Protein AF-0000000073391009 (afdb_homodimer)

Radius of gyration: 26.31 Å; Cα contacts (8 Å, |Δi|>4): 216; chains: 2; bounding box: 46×87×62 Å

Nearest PDB structures (foldseek):
  6zbf-assembly1_D  TM=6.759E-01  e=2.907E+00  Plasmodium falciparum
  6nct-assembly1_B  TM=4.711E-01  e=7.895E+00  Homo sapiens
  6zbf-assembly1_D  TM=6.767E-01  e=1.890E+00  Plasmodium falciparum

Structure (mmCIF, N/CA/C/O backbone):
data_AF-0000000073391009-model_v1
#
loop_
_entity.id
_entity.type
_entity.pdbx_description
1 polymer 'Chemotaxis protein CheZ'
#
loop_
_atom_site.group_PDB
_atom_site.id
_atom_site.type_symbol
_atom_site.label_atom_id
_atom_site.label_alt_id
_atom_site.label_comp_id
_atom_site.label_asym_id
_atom_site.label_entity_id
_atom_site.label_seq_id
_atom_site.pdbx_PDB_ins_code
_atom_site.Cartn_x
_atom_site.Cartn_y
_atom_site.Cartn_z
_atom_site.occupancy
_atom_site.B_iso_or_equiv
_atom_site.auth_seq_id
_atom_site.auth_comp_id
_atom_site.auth_asym_id
_atom_site.auth_atom_id
_atom_site.pdbx_PDB_model_num
ATOM 1 N N . MET A 1 1 ? 22.75 40.969 29.656 1 29.12 1 MET A N 1
ATOM 2 C CA . MET A 1 1 ? 21.438 41.375 29.141 1 29.12 1 MET A CA 1
ATOM 3 C C . MET A 1 1 ? 21.078 40.594 27.891 1 29.12 1 MET A C 1
ATOM 5 O O . MET A 1 1 ? 21.562 40.906 26.797 1 29.12 1 MET A O 1
ATOM 9 N N . GLN A 1 2 ? 21.297 39.375 27.906 1 30.41 2 GLN A N 1
ATOM 10 C CA . GLN A 1 2 ? 21.125 38.406 26.828 1 30.41 2 GLN A CA 1
ATOM 11 C C . GLN A 1 2 ? 19.734 38.469 26.234 1 30.41 2 GLN A C 1
ATOM 13 O O . GLN A 1 2 ? 18.734 38.219 26.906 1 30.41 2 GLN A O 1
ATOM 18 N N . SER A 1 3 ? 19.516 39.594 25.406 1 34.22 3 SER A N 1
ATOM 19 C CA . SER A 1 3 ? 18.266 39.812 24.688 1 34.22 3 SER A CA 1
ATOM 20 C C . SER A 1 3 ? 17.781 38.531 24.031 1 34.22 3 SER A C 1
ATOM 22 O O . SER A 1 3 ? 18.531 37.875 23.297 1 34.22 3 SER A O 1
ATOM 24 N N . THR A 1 4 ? 17.094 37.719 24.75 1 37.22 4 THR A N 1
ATOM 25 C CA . THR A 1 4 ? 16.312 36.625 24.172 1 37.22 4 THR A CA 1
ATOM 26 C C . THR A 1 4 ? 15.695 37.031 22.844 1 37.22 4 THR A C 1
ATOM 28 O O . THR A 1 4 ? 14.828 37.906 22.812 1 37.22 4 THR A O 1
ATOM 31 N N . LEU A 1 5 ? 16.438 37.312 21.781 1 37.28 5 LEU A N 1
ATOM 32 C CA . LEU A 1 5 ? 16.078 37.688 20.422 1 37.28 5 LEU A CA 1
ATOM 33 C C . LEU A 1 5 ? 14.922 36.812 19.922 1 37.28 5 LEU A C 1
ATOM 35 O O . LEU A 1 5 ? 15.133 35.688 19.469 1 37.28 5 LEU A O 1
ATOM 39 N N . THR A 1 6 ? 13.945 36.406 20.797 1 40.97 6 THR A N 1
ATOM 40 C CA . THR A 1 6 ? 12.68 36 20.188 1 40.97 6 THR A CA 1
ATOM 41 C C . THR A 1 6 ? 12.375 36.875 18.969 1 40.97 6 THR A C 1
ATOM 43 O O . THR A 1 6 ? 12.039 38.031 19.109 1 40.97 6 THR A O 1
ATOM 46 N N . GLY A 1 7 ? 13.289 37 18.094 1 38 7 GLY A N 1
ATOM 47 C CA . GLY A 1 7 ? 13.297 37.938 16.953 1 38 7 GLY A CA 1
ATOM 48 C C . GLY A 1 7 ? 11.938 38.094 16.312 1 38 7 GLY A C 1
ATOM 49 O O . GLY A 1 7 ? 11.008 37.344 16.609 1 38 7 GLY A O 1
ATOM 50 N N . PRO A 1 8 ? 11.758 39.062 15.383 1 45.19 8 PRO A N 1
ATOM 51 C CA . PRO A 1 8 ? 10.555 39.625 14.773 1 45.19 8 PRO A CA 1
ATOM 52 C C . PRO A 1 8 ? 9.562 38.562 14.32 1 45.19 8 PRO A C 1
ATOM 54 O O . PRO A 1 8 ? 9.898 37.375 14.281 1 45.19 8 PRO A O 1
ATOM 57 N N . ASP A 1 9 ? 8.266 39.031 13.609 1 50.47 9 ASP A N 1
ATOM 58 C CA . ASP A 1 9 ? 6.949 38.75 13.039 1 50.47 9 ASP A CA 1
ATOM 59 C C . ASP A 1 9 ? 7.012 37.625 12.016 1 50.47 9 ASP A C 1
ATOM 61 O O . ASP A 1 9 ? 7.246 37.875 10.828 1 50.47 9 ASP A O 1
ATOM 65 N N . GLU A 1 10 ? 7.746 36.625 12.219 1 59.03 10 GLU A N 1
ATOM 66 C CA . GLU A 1 10 ? 7.656 35.656 11.125 1 59.03 10 GLU A CA 1
ATOM 67 C C . GLU A 1 10 ? 6.207 35.438 10.711 1 59.03 10 GLU A C 1
ATOM 69 O O . GLU A 1 10 ? 5.336 35.219 11.562 1 59.03 10 GLU A O 1
ATOM 74 N N . PRO A 1 11 ? 5.898 35.906 9.445 1 75 11 PRO A N 1
ATOM 75 C CA . PRO A 1 11 ? 4.535 35.656 8.977 1 75 11 PRO A CA 1
ATOM 76 C C . PRO A 1 11 ? 4.098 34.219 9.203 1 75 11 PRO A C 1
ATOM 78 O O . PRO A 1 11 ? 4.918 33.281 9.141 1 75 11 PRO A O 1
ATOM 81 N N . GLY A 1 12 ? 3.262 34.094 10.109 1 81.31 12 GLY A N 1
ATOM 82 C CA . GLY A 1 12 ? 2.77 32.75 10.406 1 81.31 12 GLY A CA 1
ATOM 83 C C . GLY A 1 12 ? 1.299 32.594 10.078 1 81.31 12 GLY A C 1
ATOM 84 O O . GLY A 1 12 ? 0.624 33.531 9.688 1 81.31 12 GLY A O 1
ATOM 85 N N . VAL A 1 13 ? 0.981 31.344 9.867 1 84.31 13 VAL A N 1
ATOM 86 C CA . VAL A 1 13 ? -0.41 30.922 9.719 1 84.31 13 VAL A CA 1
ATOM 87 C C . VAL A 1 13 ? -1.001 30.594 11.086 1 84.31 13 VAL A C 1
ATOM 89 O O . VAL A 1 13 ? -0.371 29.906 11.891 1 84.31 13 VAL A O 1
ATOM 92 N N . GLN A 1 14 ? -2.012 31.25 11.43 1 84.5 14 GLN A N 1
ATOM 93 C CA . GLN A 1 14 ? -2.701 30.906 12.672 1 84.5 14 GLN A CA 1
ATOM 94 C C . GLN A 1 14 ? -3.588 29.672 12.477 1 84.5 14 GLN A C 1
ATOM 96 O O . GLN A 1 14 ? -4.516 29.688 11.664 1 84.5 14 GLN A O 1
ATOM 101 N N . LEU A 1 15 ? -3.264 28.672 13.141 1 86.94 15 LEU A N 1
ATOM 102 C CA . LEU A 1 15 ? -4.031 27.438 13.094 1 86.94 15 LEU A CA 1
ATOM 103 C C . LEU A 1 15 ? -4.875 27.266 14.352 1 86.94 15 LEU A C 1
ATOM 105 O O . LEU A 1 15 ? -4.332 27.141 15.453 1 86.94 15 LEU A O 1
ATOM 109 N N . PRO A 1 16 ? -6.164 27.328 14.156 1 88.06 16 PRO A N 1
ATOM 110 C CA . PRO A 1 16 ? -6.965 27.047 15.352 1 88.06 16 PRO A CA 1
ATOM 111 C C . PRO A 1 16 ? -6.59 25.719 16.016 1 88.06 16 PRO A C 1
ATOM 113 O O . PRO A 1 16 ? -6.254 24.75 15.336 1 88.06 16 PRO A O 1
ATOM 116 N N . VAL A 1 17 ? -6.629 25.672 17.344 1 88.19 17 VAL A N 1
ATOM 117 C CA . VAL A 1 17 ? -6.211 24.5 18.109 1 88.19 17 VAL A CA 1
ATOM 118 C C . VAL A 1 17 ? -6.992 23.281 17.656 1 88.19 17 VAL A C 1
ATOM 120 O O . VAL A 1 17 ? -6.441 22.188 17.562 1 88.19 17 VAL A O 1
ATOM 123 N N . MET A 1 18 ? -8.242 23.469 17.344 1 88.88 18 MET A N 1
ATOM 124 C CA . MET A 1 18 ? -9.078 22.359 16.891 1 88.88 18 MET A CA 1
ATOM 125 C C . MET A 1 18 ? -8.578 21.797 15.57 1 88.88 18 MET A C 1
ATOM 127 O O . MET A 1 18 ? -8.57 20.578 15.359 1 88.88 18 MET A O 1
ATOM 131 N N . VAL A 1 19 ? -8.18 22.656 14.703 1 90.06 19 VAL A N 1
ATOM 132 C CA . VAL A 1 19 ? -7.676 22.219 13.406 1 90.06 19 VAL A CA 1
ATOM 133 C C . VAL A 1 19 ? -6.332 21.531 13.578 1 90.06 19 VAL A C 1
ATOM 135 O O . VAL A 1 19 ? -6.074 20.5 12.953 1 90.06 19 VAL A O 1
ATOM 138 N N . ALA A 1 20 ? -5.512 22.062 14.414 1 9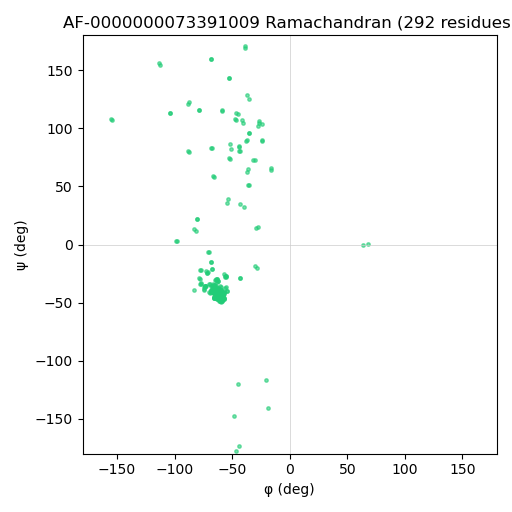1.31 20 ALA A N 1
ATOM 139 C CA . ALA A 1 20 ? -4.234 21.406 14.695 1 91.31 20 ALA A CA 1
ATOM 140 C C . ALA A 1 20 ? -4.438 20 15.25 1 91.31 20 ALA A C 1
ATOM 142 O O . ALA A 1 20 ? -3.73 19.078 14.867 1 91.31 20 ALA A O 1
ATOM 143 N N . ALA A 1 21 ? -5.355 19.875 16.094 1 92.5 21 ALA A N 1
ATOM 144 C CA . ALA A 1 21 ? -5.664 18.578 16.688 1 92.5 21 ALA A CA 1
ATOM 145 C C . ALA A 1 21 ? -6.199 17.609 15.633 1 92.5 21 ALA A C 1
ATOM 147 O O . ALA A 1 21 ? -5.832 16.438 15.617 1 92.5 21 ALA A O 1
ATOM 148 N N . GLU A 1 22 ? -7.035 18.109 14.82 1 92.5 22 GLU A N 1
ATOM 149 C CA . GLU A 1 22 ? -7.59 17.281 13.742 1 92.5 22 GLU A CA 1
ATOM 150 C C . GLU A 1 22 ? -6.5 16.812 12.789 1 92.5 22 GLU A C 1
ATOM 152 O O . GLU A 1 22 ? -6.523 15.656 12.344 1 92.5 22 GLU A O 1
ATOM 157 N N . LEU A 1 23 ? -5.656 17.703 12.477 1 95.38 23 LEU A N 1
ATOM 158 C CA . LEU A 1 23 ? -4.543 17.328 11.609 1 95.38 23 LEU A CA 1
ATOM 159 C C . LEU A 1 23 ? -3.689 16.25 12.258 1 95.38 23 LEU A C 1
ATOM 161 O O . LEU A 1 23 ? -3.324 15.266 11.602 1 95.38 23 LEU A O 1
ATOM 165 N N . GLN A 1 24 ? -3.389 16.406 13.5 1 94.5 24 GLN A N 1
ATOM 166 C CA . GLN A 1 24 ? -2.623 15.398 14.234 1 94.5 24 GLN A CA 1
ATOM 167 C C . GLN A 1 24 ? -3.338 14.055 14.227 1 94.5 24 GLN A C 1
ATOM 169 O O . GLN A 1 24 ? -2.719 13.016 13.969 1 94.5 24 GLN A O 1
ATOM 174 N N . ASP A 1 25 ? -4.551 14.078 14.461 1 95.88 25 ASP A N 1
ATOM 175 C CA . ASP A 1 25 ? -5.34 12.844 14.461 1 95.88 25 ASP A CA 1
ATOM 176 C C . ASP A 1 25 ? -5.316 12.18 13.086 1 95.88 25 ASP A C 1
ATOM 178 O O . ASP A 1 25 ? -5.203 10.961 12.984 1 95.88 25 ASP A O 1
ATOM 182 N N . SER A 1 26 ? -5.527 12.977 12.102 1 97 26 SER A N 1
ATOM 183 C CA . SER A 1 26 ? -5.512 12.461 10.734 1 97 26 SER A CA 1
ATOM 184 C C . SER A 1 26 ? -4.188 11.773 10.422 1 97 26 SER A C 1
ATOM 186 O O . SER A 1 26 ? -4.168 10.695 9.82 1 97 26 SER A O 1
ATOM 188 N N . LEU A 1 27 ? -3.133 12.406 10.773 1 97.44 27 LEU A N 1
ATOM 189 C CA . LEU A 1 27 ? -1.824 11.805 10.531 1 97.44 27 LEU A CA 1
ATOM 190 C C . LEU A 1 27 ? -1.7 10.469 11.25 1 97.44 27 LEU A C 1
ATOM 192 O O . LEU A 1 27 ? -1.143 9.516 10.703 1 97.44 27 LEU A O 1
ATOM 196 N N . LEU A 1 28 ? -2.221 10.359 12.461 1 95.69 28 LEU A N 1
ATOM 197 C CA . LEU A 1 28 ? -2.176 9.117 13.211 1 95.69 28 LEU A CA 1
ATOM 198 C C . LEU A 1 28 ? -3.02 8.039 12.539 1 95.69 28 LEU A C 1
ATOM 200 O O . LEU A 1 28 ? -2.619 6.875 12.484 1 95.69 28 LEU A O 1
ATOM 204 N N . VAL A 1 29 ? -4.184 8.391 12.031 1 97.44 29 VAL A N 1
ATOM 205 C CA . VAL A 1 29 ? -5.047 7.457 11.312 1 97.44 29 VAL A CA 1
ATOM 206 C C . VAL A 1 29 ? -4.316 6.902 10.094 1 97.44 29 VAL A C 1
ATOM 208 O O . VAL A 1 29 ? -4.32 5.691 9.859 1 97.44 29 VAL A O 1
ATOM 211 N N . VAL A 1 30 ? -3.693 7.797 9.344 1 98.12 30 VAL A N 1
ATOM 212 C CA . VAL A 1 30 ? -3.002 7.379 8.133 1 98.12 30 VAL A CA 1
ATOM 213 C C . VAL A 1 30 ? -1.848 6.445 8.492 1 98.12 30 VAL A C 1
ATOM 215 O O . VAL A 1 30 ? -1.627 5.434 7.82 1 98.12 30 VAL A O 1
ATOM 218 N N . MET A 1 31 ? -1.143 6.754 9.531 1 97.56 31 MET A N 1
ATOM 219 C CA . MET A 1 31 ? -0.025 5.902 9.93 1 97.56 31 MET A CA 1
ATOM 220 C C . MET A 1 31 ? -0.517 4.527 10.367 1 97.56 31 MET A C 1
ATOM 222 O O . MET A 1 31 ? 0.125 3.516 10.078 1 97.56 31 MET A O 1
ATOM 226 N N . ARG A 1 32 ? -1.643 4.488 10.984 1 97.69 32 ARG A N 1
ATOM 227 C CA . ARG A 1 32 ? -2.238 3.207 11.344 1 97.69 32 ARG A CA 1
ATOM 228 C C . ARG A 1 32 ? -2.637 2.416 10.102 1 97.69 32 ARG A C 1
ATOM 230 O O . ARG A 1 32 ? -2.408 1.207 10.031 1 97.69 32 ARG A O 1
ATOM 237 N N . ASP A 1 33 ? -3.242 3.104 9.234 1 98.06 33 ASP A N 1
ATOM 238 C CA . ASP A 1 33 ? -3.617 2.455 7.984 1 98.06 33 ASP A CA 1
ATOM 239 C C . ASP A 1 33 ? -2.395 1.88 7.273 1 98.06 33 ASP A C 1
ATOM 241 O O . ASP A 1 33 ? -2.455 0.784 6.711 1 98.06 33 ASP A O 1
ATOM 245 N N . LEU A 1 34 ? -1.33 2.586 7.23 1 98.25 34 LEU A N 1
ATOM 246 C CA . LEU A 1 34 ? -0.11 2.123 6.578 1 98.25 34 LEU A CA 1
ATOM 247 C C . LEU A 1 34 ? 0.453 0.895 7.285 1 98.25 34 LEU A C 1
ATOM 249 O O . LEU A 1 34 ? 0.953 -0.027 6.637 1 98.25 34 LEU A O 1
ATOM 253 N N . HIS A 1 35 ? 0.346 0.905 8.562 1 97.75 35 HIS A N 1
ATOM 254 C CA . HIS A 1 35 ? 0.766 -0.27 9.312 1 97.75 35 HIS A CA 1
ATOM 255 C C . HIS A 1 35 ? -0.081 -1.486 8.961 1 97.75 35 HIS A C 1
ATOM 257 O O . HIS A 1 35 ? 0.45 -2.58 8.75 1 97.75 35 HIS A O 1
ATOM 263 N N . ARG A 1 36 ? -1.293 -1.261 8.906 1 97.62 36 ARG A N 1
ATOM 264 C CA . ARG A 1 36 ? -2.197 -2.334 8.5 1 97.62 36 ARG A CA 1
ATOM 265 C C . ARG A 1 36 ? -1.868 -2.828 7.098 1 97.62 36 ARG A C 1
ATOM 267 O O . ARG A 1 36 ? -1.874 -4.035 6.844 1 97.62 36 ARG A O 1
ATOM 274 N N . LEU A 1 37 ? -1.652 -1.927 6.23 1 97.56 37 LEU A N 1
ATOM 275 C CA . LEU A 1 37 ? -1.307 -2.277 4.859 1 97.56 37 LEU A CA 1
ATOM 276 C C . LEU A 1 37 ? -0.041 -3.127 4.816 1 97.56 37 LEU A C 1
ATOM 278 O O . LEU A 1 37 ? 0.027 -4.109 4.074 1 97.56 37 LEU A O 1
ATOM 282 N N . GLU A 1 38 ? 0.899 -2.723 5.562 1 97.25 38 GLU A N 1
ATOM 283 C CA . GLU A 1 38 ? 2.141 -3.484 5.637 1 97.25 38 GLU A CA 1
ATOM 284 C C . GLU A 1 38 ? 1.881 -4.922 6.074 1 97.25 38 GLU A C 1
ATOM 286 O O . GLU A 1 38 ? 2.41 -5.863 5.48 1 97.25 38 GLU A O 1
ATOM 291 N N . GLY A 1 39 ? 1.081 -5.062 7.113 1 96.81 39 GLY A N 1
ATOM 292 C CA . GLY A 1 39 ? 0.729 -6.395 7.57 1 96.81 39 GLY A CA 1
ATOM 293 C C . GLY A 1 39 ? -0.016 -7.207 6.527 1 96.81 39 GLY A C 1
ATOM 294 O O . GLY A 1 39 ? 0.275 -8.391 6.328 1 96.81 39 GLY A O 1
ATOM 295 N N . LEU A 1 40 ? -0.902 -6.586 5.945 1 96.06 40 LEU A N 1
ATOM 296 C CA . LEU A 1 40 ? -1.695 -7.23 4.902 1 96.06 40 LEU A CA 1
ATOM 297 C C . LEU A 1 40 ? -0.803 -7.738 3.775 1 96.06 40 LEU A C 1
ATOM 299 O O . LEU A 1 40 ? -0.928 -8.891 3.35 1 96.06 40 LEU A O 1
ATOM 303 N N . LEU A 1 41 ? 0.077 -6.918 3.301 1 96.19 41 LEU A N 1
ATOM 304 C CA . LEU A 1 41 ? 0.956 -7.273 2.191 1 96.19 41 LEU A CA 1
ATOM 305 C C . LEU A 1 41 ? 1.932 -8.375 2.6 1 96.19 41 LEU A C 1
ATOM 307 O O . LEU A 1 41 ? 2.174 -9.305 1.833 1 96.19 41 LEU A O 1
ATOM 311 N N . SER A 1 42 ? 2.438 -8.289 3.771 1 96 42 SER A N 1
ATOM 312 C CA . SER A 1 42 ? 3.375 -9.297 4.262 1 96 42 SER A CA 1
ATOM 313 C C . SER A 1 42 ? 2.711 -10.664 4.375 1 96 42 SER A C 1
ATOM 315 O O . SER A 1 42 ? 3.268 -11.672 3.932 1 96 42 SER A O 1
ATOM 317 N N . HIS A 1 43 ? 1.548 -10.656 4.945 1 95.06 43 HIS A N 1
ATOM 318 C CA . HIS A 1 43 ? 0.8 -11.898 5.094 1 95.06 43 HIS A CA 1
ATOM 319 C C . HIS A 1 43 ? 0.484 -12.516 3.734 1 95.06 43 HIS A C 1
ATOM 321 O O . HIS A 1 43 ? 0.689 -13.719 3.529 1 95.06 43 HIS A O 1
ATOM 327 N N . ALA A 1 44 ? 0.001 -11.727 2.887 1 93.88 44 ALA A N 1
ATOM 328 C CA . ALA A 1 44 ? -0.336 -12.211 1.551 1 93.88 44 ALA A CA 1
ATOM 329 C C . ALA A 1 44 ? 0.894 -12.773 0.847 1 93.88 44 ALA A C 1
ATOM 331 O O . ALA A 1 44 ? 0.827 -13.844 0.228 1 93.88 44 ALA A O 1
ATOM 332 N N . THR A 1 45 ? 1.964 -12.055 0.876 1 95 45 THR A N 1
ATOM 333 C CA . THR A 1 45 ? 3.189 -12.508 0.227 1 95 45 THR A CA 1
ATOM 334 C C . THR A 1 45 ? 3.66 -13.836 0.817 1 95 45 THR A C 1
ATOM 336 O O . THR A 1 45 ? 4.047 -14.742 0.081 1 95 45 THR A O 1
ATOM 339 N N . ASP A 1 46 ? 3.635 -13.938 2.115 1 94.31 46 ASP A N 1
ATOM 340 C CA . ASP A 1 46 ? 4.031 -15.172 2.773 1 94.31 46 ASP A CA 1
ATOM 341 C C . ASP A 1 46 ? 3.166 -16.344 2.309 1 94.31 46 ASP A C 1
ATOM 343 O O . ASP A 1 46 ? 3.682 -17.422 2.004 1 94.31 46 ASP A O 1
ATOM 347 N N . ASN A 1 47 ? 1.92 -16.125 2.314 1 92.81 47 ASN A N 1
ATOM 348 C CA . ASN A 1 47 ? 0.993 -17.156 1.875 1 92.81 47 ASN A CA 1
ATOM 349 C C . ASN A 1 47 ? 1.24 -17.562 0.422 1 92.81 47 ASN A C 1
ATOM 351 O O . ASN A 1 47 ? 1.257 -18.75 0.092 1 92.81 47 ASN A O 1
ATOM 355 N N . LEU A 1 48 ? 1.42 -16.594 -0.387 1 92.44 48 LEU A N 1
ATOM 356 C CA . LEU A 1 48 ? 1.665 -16.859 -1.799 1 92.44 48 LEU A CA 1
ATOM 357 C C . LEU A 1 48 ? 2.973 -17.625 -1.986 1 92.44 48 LEU A C 1
ATOM 359 O O . LEU A 1 48 ? 3.039 -18.578 -2.77 1 92.44 48 LEU A O 1
ATOM 363 N N . LEU A 1 49 ? 3.959 -17.203 -1.267 1 91.62 49 LEU A N 1
ATOM 364 C CA . LEU A 1 49 ? 5.238 -17.906 -1.341 1 91.62 49 LEU A CA 1
ATOM 365 C C . LEU A 1 49 ? 5.094 -19.359 -0.922 1 91.62 49 LEU A C 1
ATOM 367 O O . LEU A 1 49 ? 5.664 -20.25 -1.555 1 91.62 49 LEU A O 1
ATOM 371 N N . ALA A 1 50 ? 4.348 -19.609 0.101 1 90.69 50 ALA A N 1
ATOM 372 C CA . ALA A 1 50 ? 4.102 -20.969 0.573 1 90.69 50 ALA A CA 1
ATOM 373 C C . ALA A 1 50 ? 3.387 -21.797 -0.49 1 90.69 50 ALA A C 1
ATOM 375 O O . ALA A 1 50 ? 3.777 -22.922 -0.765 1 90.69 50 ALA A O 1
ATOM 376 N N . ARG A 1 51 ? 2.443 -21.219 -1.047 1 86.5 51 ARG A N 1
ATOM 377 C CA . ARG A 1 51 ? 1.682 -21.922 -2.072 1 86.5 51 ARG A CA 1
ATOM 378 C C . ARG A 1 51 ? 2.545 -22.203 -3.297 1 86.5 51 ARG A C 1
ATOM 380 O O . ARG A 1 51 ? 2.457 -23.281 -3.889 1 86.5 51 ARG A O 1
ATOM 387 N N . PHE A 1 52 ? 3.34 -21.312 -3.699 1 86.19 52 PHE A N 1
ATOM 388 C CA . PHE A 1 52 ? 4.246 -21.516 -4.824 1 86.19 52 PHE A CA 1
ATOM 389 C C . PHE A 1 52 ? 5.266 -22.594 -4.504 1 86.19 52 PHE A C 1
ATOM 391 O O . PHE A 1 52 ? 5.613 -23.406 -5.371 1 86.19 52 PHE A O 1
ATOM 398 N N . GLY A 1 53 ? 5.707 -22.594 -3.307 1 85.12 53 GLY A N 1
ATOM 399 C CA . GLY A 1 53 ? 6.602 -23.656 -2.873 1 85.12 53 GLY A CA 1
ATOM 400 C C . GLY A 1 53 ? 5.98 -25.031 -2.973 1 85.12 53 GLY A C 1
ATOM 401 O O . GLY A 1 53 ? 6.609 -25.969 -3.475 1 85.12 53 GLY A O 1
ATOM 402 N N . GLU A 1 54 ? 4.812 -25.172 -2.537 1 84.12 54 GLU A N 1
ATOM 403 C CA . GLU A 1 54 ? 4.078 -26.422 -2.625 1 84.12 54 GLU A CA 1
ATOM 404 C C . GLU A 1 54 ? 3.889 -26.844 -4.078 1 84.12 54 GLU A C 1
ATOM 406 O O . GLU A 1 54 ? 4.062 -28.031 -4.41 1 84.12 54 GLU A O 1
ATOM 411 N N . ALA A 1 55 ? 3.553 -25.922 -4.852 1 82.44 55 ALA A N 1
ATOM 412 C CA . ALA A 1 55 ? 3.346 -26.203 -6.27 1 82.44 55 ALA A CA 1
ATOM 413 C C . ALA A 1 55 ? 4.637 -26.672 -6.93 1 82.44 55 ALA A C 1
ATOM 415 O O . ALA A 1 55 ? 4.629 -27.625 -7.711 1 82.44 55 ALA A O 1
ATOM 416 N N . ASN A 1 56 ? 5.641 -25.953 -6.625 1 82.62 56 ASN A N 1
ATOM 417 C CA . ASN A 1 56 ? 6.934 -26.328 -7.18 1 82.62 56 ASN A CA 1
ATOM 418 C C . ASN A 1 56 ? 7.332 -27.734 -6.75 1 82.62 56 ASN A C 1
ATOM 420 O O . ASN A 1 56 ? 7.883 -28.5 -7.547 1 82.62 56 ASN A O 1
ATOM 424 N N . GLN A 1 57 ? 7.031 -28.109 -5.605 1 83.88 57 GLN A N 1
ATOM 425 C CA . GLN A 1 57 ? 7.367 -29.422 -5.082 1 83.88 57 GLN A CA 1
ATOM 426 C C . GLN A 1 57 ? 6.555 -30.516 -5.773 1 83.88 57 GLN A C 1
ATOM 428 O O . GLN A 1 57 ? 7.039 -31.625 -5.969 1 83.88 57 GLN A O 1
ATOM 433 N N . ALA A 1 58 ? 5.359 -30.188 -6.125 1 81.88 58 ALA A N 1
ATOM 434 C CA . ALA A 1 58 ? 4.48 -31.156 -6.781 1 81.88 58 ALA A CA 1
ATOM 435 C C . ALA A 1 58 ? 4.938 -31.422 -8.211 1 81.88 58 ALA A C 1
ATOM 437 O O . ALA A 1 58 ? 4.625 -32.469 -8.781 1 81.88 58 ALA A O 1
ATOM 438 N N . LEU A 1 59 ? 5.605 -30.516 -8.773 1 85.12 59 LEU A N 1
ATOM 439 C CA . LEU A 1 59 ? 6.098 -30.672 -10.141 1 85.12 59 LEU A CA 1
ATOM 440 C C . LEU A 1 59 ? 7.465 -31.344 -10.148 1 85.12 59 LEU A C 1
ATOM 442 O O . LEU A 1 59 ? 8.484 -30.688 -10.344 1 85.12 59 LEU A O 1
ATOM 446 N N . SER A 1 60 ? 7.414 -32.656 -10.016 1 80.5 60 SER A N 1
ATOM 447 C CA . SER A 1 60 ? 8.648 -33.438 -10.031 1 80.5 60 SER A CA 1
ATOM 448 C C . SER A 1 60 ? 9.289 -33.406 -11.422 1 80.5 60 SER A C 1
ATOM 450 O O . SER A 1 60 ? 8.602 -33.219 -12.422 1 80.5 60 SER A O 1
ATOM 452 N N . ASP A 1 61 ? 10.625 -33.719 -11.438 1 83.31 61 ASP A N 1
ATOM 453 C CA . ASP A 1 61 ? 11.336 -33.781 -12.711 1 83.31 61 ASP A CA 1
ATOM 454 C C . ASP A 1 61 ? 10.773 -34.875 -13.594 1 83.31 61 ASP A C 1
ATOM 456 O O . ASP A 1 61 ? 10.727 -34.75 -14.812 1 83.31 61 ASP A O 1
ATOM 460 N N . GLU A 1 62 ? 10.312 -35.906 -12.953 1 80 62 GLU A N 1
ATOM 461 C CA . GLU A 1 62 ? 9.75 -37.031 -13.695 1 80 62 GLU A CA 1
ATOM 462 C C . GLU A 1 62 ? 8.453 -36.656 -14.398 1 80 62 GLU A C 1
ATOM 464 O O . GLU A 1 62 ? 8.219 -37.031 -15.547 1 80 62 GLU A O 1
ATOM 469 N N . LEU A 1 63 ? 7.672 -35.875 -13.688 1 79 63 LEU A N 1
ATOM 470 C CA . LEU A 1 63 ? 6.41 -35.438 -14.273 1 79 63 LEU A CA 1
ATOM 471 C C . LEU A 1 63 ? 6.656 -34.5 -15.438 1 79 63 LEU A C 1
ATOM 473 O O . LEU A 1 63 ? 5.957 -34.562 -16.453 1 79 63 LEU A O 1
ATOM 477 N N . ILE A 1 64 ? 7.66 -33.688 -15.344 1 82.88 64 ILE A N 1
ATOM 478 C CA . ILE A 1 64 ? 7.949 -32.625 -16.297 1 82.88 64 ILE A CA 1
ATOM 479 C C . ILE A 1 64 ? 8.523 -33.25 -17.578 1 82.88 64 ILE A C 1
ATOM 481 O O . ILE A 1 64 ? 8.219 -32.781 -18.688 1 82.88 64 ILE A O 1
ATOM 485 N N . LYS A 1 65 ? 9.359 -34.281 -17.391 1 83.12 65 LYS A N 1
ATOM 486 C CA . LYS A 1 65 ? 9.969 -34.906 -18.547 1 83.12 65 LYS A CA 1
ATOM 487 C C . LYS A 1 65 ? 8.906 -35.406 -19.531 1 83.12 65 LYS A C 1
ATOM 489 O O . LYS A 1 65 ? 9.109 -35.375 -20.75 1 83.12 65 LYS A O 1
ATOM 494 N N . GLY A 1 66 ? 7.738 -35.688 -19.031 1 74.69 66 GLY A N 1
ATOM 495 C CA . GLY A 1 66 ? 6.727 -36.281 -19.891 1 74.69 66 GLY A CA 1
ATOM 496 C C . GLY A 1 66 ? 5.723 -35.281 -20.422 1 74.69 66 GLY A C 1
ATOM 497 O O . GLY A 1 66 ? 4.797 -35.625 -21.141 1 74.69 66 GLY A O 1
ATOM 498 N N . SER A 1 67 ? 5.93 -34.031 -20.094 1 82.62 67 SER A N 1
ATOM 499 C CA . SER A 1 67 ? 4.84 -33.125 -20.438 1 82.62 67 SER A CA 1
ATOM 500 C C . SER A 1 67 ? 5.352 -31.688 -20.625 1 82.62 67 SER A C 1
ATOM 502 O O . SER A 1 67 ? 5.637 -31 -19.641 1 82.62 67 SER A O 1
ATOM 504 N N . PRO A 1 68 ? 5.41 -31.203 -21.922 1 84.56 68 PRO A N 1
ATOM 505 C CA . PRO A 1 68 ? 5.797 -29.812 -22.188 1 84.56 68 PRO A CA 1
ATOM 506 C C . PRO A 1 68 ? 4.91 -28.812 -21.453 1 84.56 68 PRO A C 1
ATOM 508 O O . PRO A 1 68 ? 5.375 -27.719 -21.094 1 84.56 68 PRO A O 1
ATOM 511 N N . GLU A 1 69 ? 3.711 -29.203 -21.188 1 82.5 69 GLU A N 1
ATOM 512 C CA . GLU A 1 69 ? 2.779 -28.344 -20.469 1 82.5 69 GLU A CA 1
ATOM 513 C C . GLU A 1 69 ? 3.229 -28.109 -19.031 1 82.5 69 GLU A C 1
ATOM 515 O O . GLU A 1 69 ? 3.115 -27 -18.516 1 82.5 69 GLU A O 1
ATOM 520 N N . LEU A 1 70 ? 3.799 -29.156 -18.5 1 86.06 70 LEU A N 1
ATOM 521 C CA . LEU A 1 70 ? 4.219 -29.062 -17.109 1 86.06 70 LEU A CA 1
ATOM 522 C C . LEU A 1 70 ? 5.52 -28.266 -16.984 1 86.06 70 LEU A C 1
ATOM 524 O O . LEU A 1 70 ? 5.746 -27.578 -15.992 1 86.06 70 LEU A O 1
ATOM 528 N N . LEU A 1 71 ? 6.285 -28.359 -18.031 1 87.06 71 LEU A N 1
ATOM 529 C CA . LEU A 1 71 ? 7.488 -27.547 -18.047 1 87.06 71 LEU A CA 1
ATOM 530 C C . LEU A 1 71 ? 7.133 -26.062 -18.109 1 87.06 71 LEU A C 1
ATOM 532 O O . LEU A 1 71 ? 7.734 -25.25 -17.406 1 87.06 71 LEU A O 1
ATOM 536 N N . ALA A 1 72 ? 6.172 -25.734 -18.875 1 85.25 72 ALA A N 1
ATOM 537 C CA . ALA A 1 72 ? 5.699 -24.359 -18.984 1 85.25 72 ALA A CA 1
ATOM 538 C C . ALA A 1 72 ? 5.113 -23.875 -17.656 1 85.25 72 ALA A C 1
ATOM 540 O O . ALA A 1 72 ? 5.305 -22.719 -17.266 1 85.25 72 ALA A O 1
ATOM 541 N N . LEU A 1 73 ? 4.453 -24.734 -17.031 1 86.25 73 LEU A N 1
ATOM 542 C CA . LEU A 1 73 ? 3.871 -24.422 -15.734 1 86.25 73 LEU A CA 1
ATOM 543 C C . LEU A 1 73 ? 4.957 -24.094 -14.719 1 86.25 73 LEU A C 1
ATOM 545 O O . LEU A 1 73 ? 4.84 -23.109 -13.977 1 86.25 73 LEU A O 1
ATOM 549 N N . ARG A 1 74 ? 5.949 -24.891 -14.695 1 87.31 74 ARG A N 1
ATOM 550 C CA . ARG A 1 74 ? 7.055 -24.641 -13.773 1 87.31 74 ARG A CA 1
ATOM 551 C C . ARG A 1 74 ? 7.695 -23.281 -14.031 1 87.31 74 ARG A C 1
ATOM 553 O O . ARG A 1 74 ? 8.047 -22.578 -13.086 1 87.31 74 ARG A O 1
ATOM 560 N N . THR A 1 75 ? 7.84 -22.969 -15.281 1 87.44 75 THR A N 1
ATOM 561 C CA . THR A 1 75 ? 8.398 -21.672 -15.664 1 87.44 75 THR A CA 1
ATOM 562 C C . THR A 1 75 ? 7.492 -20.531 -15.211 1 87.44 75 THR A C 1
ATOM 564 O O . THR A 1 75 ? 7.969 -19.531 -14.672 1 87.44 75 THR A O 1
ATOM 567 N N . ALA A 1 76 ? 6.246 -20.703 -15.414 1 85.06 76 ALA A N 1
ATOM 568 C CA . ALA A 1 76 ? 5.27 -19.703 -14.992 1 85.06 76 ALA A CA 1
ATOM 569 C C . ALA A 1 76 ? 5.316 -19.484 -13.484 1 85.06 76 ALA A C 1
ATOM 571 O O . ALA A 1 76 ? 5.25 -18.359 -13.008 1 85.06 76 ALA A O 1
ATOM 572 N N . LEU A 1 77 ? 5.461 -20.516 -12.742 1 87.5 77 LEU A N 1
ATOM 573 C CA . LEU A 1 77 ? 5.508 -20.453 -11.289 1 87.5 77 LEU A CA 1
ATOM 574 C C . LEU A 1 77 ? 6.77 -19.734 -10.82 1 87.5 77 LEU A C 1
ATOM 576 O O . LEU A 1 77 ? 6.723 -18.922 -9.883 1 87.5 77 LEU A O 1
ATOM 580 N N . ARG A 1 78 ? 7.848 -20 -11.5 1 86.62 78 ARG A N 1
ATOM 581 C CA . ARG A 1 78 ? 9.094 -19.328 -11.164 1 86.62 78 ARG A CA 1
ATOM 582 C C . ARG A 1 78 ? 8.984 -17.828 -11.406 1 86.62 78 ARG A C 1
ATOM 584 O O . ARG A 1 78 ? 9.461 -17.016 -10.602 1 86.62 78 ARG A O 1
ATOM 591 N N . SER A 1 79 ? 8.359 -17.516 -12.477 1 88.19 79 SER A N 1
ATOM 592 C CA . SER A 1 79 ? 8.141 -16.109 -12.797 1 88.19 79 SER A CA 1
ATOM 593 C C . SER A 1 79 ? 7.25 -15.43 -11.758 1 88.19 79 SER A C 1
ATOM 595 O O . SER A 1 79 ? 7.465 -14.266 -11.406 1 88.19 79 SER A O 1
ATOM 597 N N . ALA A 1 80 ? 6.289 -16.141 -11.305 1 88.38 80 ALA A N 1
ATOM 598 C CA . ALA A 1 80 ? 5.383 -15.609 -10.289 1 88.38 80 ALA A CA 1
ATOM 599 C C . ALA A 1 80 ? 6.133 -15.32 -8.992 1 88.38 80 ALA A C 1
ATOM 601 O O . ALA A 1 80 ? 5.891 -14.297 -8.344 1 88.38 80 ALA A O 1
ATOM 602 N N . VAL A 1 81 ? 7.008 -16.156 -8.594 1 90.56 81 VAL A N 1
ATOM 603 C CA . VAL A 1 81 ? 7.801 -15.945 -7.383 1 90.56 81 VAL A CA 1
ATOM 604 C C . VAL A 1 81 ? 8.641 -14.68 -7.523 1 90.56 81 VAL A C 1
ATOM 606 O O . VAL A 1 81 ? 8.75 -13.891 -6.582 1 90.56 81 VAL A O 1
ATOM 609 N N . THR A 1 82 ? 9.141 -14.461 -8.703 1 89.38 82 THR A N 1
ATOM 610 C CA . THR A 1 82 ? 9.93 -13.258 -8.977 1 89.38 82 THR A CA 1
ATOM 611 C C . THR A 1 82 ? 9.055 -12.008 -8.875 1 89.38 82 THR A C 1
ATOM 613 O O . THR A 1 82 ? 9.508 -10.977 -8.383 1 89.38 82 THR A O 1
ATOM 616 N N . GLU A 1 83 ? 7.84 -12.18 -9.273 1 88.62 83 GLU A N 1
ATOM 617 C CA . GLU A 1 83 ? 6.914 -11.055 -9.227 1 88.62 83 GLU A CA 1
ATOM 618 C C . GLU A 1 83 ? 6.609 -10.648 -7.785 1 88.62 83 GLU A C 1
ATOM 620 O O . GLU A 1 83 ? 6.273 -9.492 -7.516 1 88.62 83 GLU A O 1
ATOM 625 N N . LEU A 1 84 ? 6.809 -11.492 -6.863 1 90.94 84 LEU A N 1
ATOM 626 C CA . LEU A 1 84 ? 6.531 -11.195 -5.461 1 90.94 84 LEU A CA 1
ATOM 627 C C . LEU A 1 84 ? 7.539 -10.188 -4.91 1 90.94 84 LEU A C 1
ATOM 629 O O . LEU A 1 84 ? 7.332 -9.633 -3.83 1 90.94 84 LEU A O 1
ATOM 633 N N . GLN A 1 85 ? 8.477 -9.898 -5.703 1 90.44 85 GLN A N 1
ATOM 634 C CA . GLN A 1 85 ? 9.484 -8.93 -5.266 1 90.44 85 GLN A CA 1
ATOM 635 C C . GLN A 1 85 ? 8.883 -7.531 -5.148 1 90.44 85 GLN A C 1
ATOM 637 O O . GLN A 1 85 ? 9.469 -6.656 -4.508 1 90.44 85 GLN A O 1
ATOM 642 N N . PHE A 1 86 ? 7.766 -7.344 -5.703 1 92.56 86 PHE A N 1
ATOM 643 C CA . PHE A 1 86 ? 7.102 -6.059 -5.531 1 92.56 86 PHE A CA 1
ATOM 644 C C . PHE A 1 86 ? 6.934 -5.727 -4.055 1 92.56 86 PHE A C 1
ATOM 646 O O . PHE A 1 86 ? 6.828 -4.555 -3.682 1 92.56 86 PHE A O 1
ATOM 653 N N . GLN A 1 87 ? 6.863 -6.738 -3.26 1 92.56 87 GLN A N 1
ATOM 654 C CA . GLN A 1 87 ? 6.684 -6.57 -1.822 1 92.56 87 GLN A CA 1
ATOM 655 C C . GLN A 1 87 ? 7.793 -5.719 -1.222 1 92.56 87 GLN A C 1
ATOM 657 O O . GLN A 1 87 ? 7.543 -4.887 -0.344 1 92.56 87 GLN A O 1
ATOM 662 N N . ASP A 1 88 ? 8.992 -5.965 -1.696 1 94.38 88 ASP A N 1
ATOM 663 C CA . ASP A 1 88 ? 10.102 -5.164 -1.188 1 94.38 88 ASP A CA 1
ATOM 664 C C . ASP A 1 88 ? 9.906 -3.686 -1.506 1 94.38 88 ASP A C 1
ATOM 666 O O . ASP A 1 88 ? 10.086 -2.828 -0.64 1 94.38 88 ASP A O 1
ATOM 670 N N . MET A 1 89 ? 9.477 -3.418 -2.693 1 94.56 89 MET A N 1
ATOM 671 C CA . MET A 1 89 ? 9.25 -2.043 -3.131 1 94.56 89 MET A CA 1
ATOM 672 C C . MET A 1 89 ? 8.07 -1.423 -2.395 1 94.56 89 MET A C 1
ATOM 674 O O . MET A 1 89 ? 8.117 -0.252 -2.014 1 94.56 89 MET A O 1
ATOM 678 N N . ALA A 1 90 ? 7.098 -2.248 -2.252 1 97.31 90 ALA A N 1
ATOM 679 C CA . ALA A 1 90 ? 5.934 -1.772 -1.508 1 97.31 90 ALA A CA 1
ATOM 680 C C . ALA A 1 90 ? 6.305 -1.439 -0.066 1 97.31 90 ALA A C 1
ATOM 682 O O . ALA A 1 90 ? 5.906 -0.396 0.458 1 97.31 90 ALA A O 1
ATOM 683 N N . SER A 1 91 ? 7.066 -2.266 0.571 1 97 91 SER A N 1
ATOM 684 C CA . SER A 1 91 ? 7.504 -2.068 1.949 1 97 91 SER A CA 1
ATOM 685 C C . SER A 1 91 ? 8.352 -0.807 2.086 1 97 91 SER A C 1
ATOM 687 O O . SER A 1 91 ? 8.227 -0.074 3.07 1 97 91 SER A O 1
ATOM 689 N N . GLN A 1 92 ? 9.086 -0.636 1.117 1 96.44 92 GLN A N 1
ATOM 690 C CA . GLN A 1 92 ? 9.922 0.56 1.115 1 96.44 92 GLN A CA 1
ATOM 691 C C . GLN A 1 92 ? 9.07 1.825 1.03 1 96.44 92 GLN A C 1
ATOM 693 O O . GLN A 1 92 ? 9.328 2.797 1.746 1 96.44 92 GLN A O 1
ATOM 698 N N . LEU A 1 93 ? 8.141 1.788 0.147 1 96.88 93 LEU A N 1
ATOM 699 C CA . LEU A 1 93 ? 7.254 2.934 0.001 1 96.88 93 LEU A CA 1
ATOM 700 C C . LEU A 1 93 ? 6.469 3.18 1.284 1 96.88 93 LEU A C 1
ATOM 702 O O . LEU A 1 93 ? 6.32 4.324 1.718 1 96.88 93 LEU A O 1
ATOM 706 N N . ILE A 1 94 ? 6.016 2.162 1.854 1 98.31 94 ILE A N 1
ATOM 707 C CA . ILE A 1 94 ? 5.258 2.281 3.096 1 98.31 94 ILE A CA 1
ATOM 708 C C . ILE A 1 94 ? 6.152 2.855 4.191 1 98.31 94 ILE A C 1
ATOM 710 O O . ILE A 1 94 ? 5.734 3.746 4.938 1 98.31 94 ILE A O 1
ATOM 714 N N . TRP A 1 95 ? 7.371 2.395 4.336 1 97.88 95 TRP A N 1
ATOM 715 C CA . TRP A 1 95 ? 8.312 2.885 5.332 1 97.88 95 TRP A CA 1
ATOM 716 C C . TRP A 1 95 ? 8.602 4.367 5.129 1 97.88 95 TRP A C 1
ATOM 718 O O . TRP A 1 95 ? 8.547 5.156 6.078 1 97.88 95 TRP A O 1
ATOM 728 N N . HIS A 1 96 ? 8.891 4.719 3.93 1 97.75 96 HIS A N 1
ATOM 729 C CA . HIS A 1 96 ? 9.188 6.113 3.613 1 97.75 96 HIS A CA 1
ATOM 730 C C . HIS A 1 96 ? 8 7.016 3.941 1 97.75 96 HIS A C 1
ATOM 732 O O . HIS A 1 96 ? 8.172 8.062 4.57 1 97.75 96 HIS A O 1
ATOM 738 N N . THR A 1 97 ? 6.848 6.59 3.471 1 98.06 97 THR A N 1
ATOM 739 C CA . THR A 1 97 ? 5.633 7.355 3.721 1 98.06 97 THR A CA 1
ATOM 740 C C . THR A 1 97 ? 5.402 7.535 5.219 1 98.06 97 THR A C 1
ATOM 742 O O . THR A 1 97 ? 5.07 8.633 5.676 1 98.06 97 THR A O 1
ATOM 745 N N . THR A 1 98 ? 5.602 6.527 5.977 1 98.12 98 THR A N 1
ATOM 746 C CA . THR A 1 98 ? 5.426 6.574 7.426 1 98.12 98 THR A CA 1
ATOM 747 C C . THR A 1 98 ? 6.414 7.547 8.062 1 98.12 98 THR A C 1
ATOM 749 O O . THR A 1 98 ? 6.047 8.328 8.938 1 98.12 98 THR A O 1
ATOM 752 N N . LYS A 1 99 ? 7.605 7.543 7.625 1 98.19 99 LYS A N 1
ATOM 753 C CA . LYS A 1 99 ? 8.633 8.438 8.148 1 98.19 99 LYS A CA 1
ATOM 754 C C . LYS A 1 99 ? 8.273 9.898 7.887 1 98.19 99 LYS A C 1
ATOM 756 O O . LYS A 1 99 ? 8.422 10.75 8.766 1 98.19 99 LYS A O 1
ATOM 761 N N . VAL A 1 100 ? 7.887 10.125 6.688 1 97.94 100 VAL A N 1
ATOM 762 C CA . VAL A 1 100 ? 7.488 11.484 6.328 1 97.94 100 VAL A CA 1
ATOM 763 C C . VAL A 1 100 ? 6.34 11.938 7.227 1 97.94 100 VAL A C 1
ATOM 765 O O . VAL A 1 100 ? 6.352 13.062 7.73 1 97.94 100 VAL A O 1
ATOM 768 N N . LEU A 1 101 ? 5.395 11.094 7.418 1 97.88 101 LEU A N 1
ATOM 769 C CA . LEU A 1 101 ? 4.234 11.43 8.242 1 97.88 101 LEU A CA 1
ATOM 770 C C . LEU A 1 101 ? 4.645 11.664 9.688 1 97.88 101 LEU A C 1
ATOM 772 O O . LEU A 1 101 ? 4.105 12.547 10.359 1 97.88 101 LEU A O 1
ATOM 776 N N . GLN A 1 102 ? 5.547 10.891 10.172 1 97.25 102 GLN A N 1
ATOM 777 C CA . GLN A 1 102 ? 6.074 11.102 11.516 1 97.25 102 GLN A CA 1
ATOM 778 C C . GLN A 1 102 ? 6.723 12.477 11.641 1 97.25 102 GLN A C 1
ATOM 780 O O . GLN A 1 102 ? 6.539 13.164 12.648 1 97.25 102 GLN A O 1
ATOM 785 N N . GLY A 1 103 ? 7.449 12.797 10.641 1 96.56 103 GLY A N 1
ATOM 786 C CA . GLY A 1 103 ? 8.039 14.133 10.617 1 96.56 103 GLY A CA 1
ATOM 787 C C . GLY A 1 103 ? 7 15.242 10.664 1 96.56 103 GLY A C 1
ATOM 788 O O . GLY A 1 103 ? 7.164 16.219 11.398 1 96.56 103 GLY A O 1
ATOM 789 N N . CYS A 1 104 ? 5.965 15.078 9.914 1 95.88 104 CYS A N 1
ATOM 790 C CA . CYS A 1 104 ? 4.875 16.047 9.906 1 95.88 104 CYS A CA 1
ATOM 791 C C . CYS A 1 104 ? 4.242 16.156 11.289 1 95.88 104 CYS A C 1
ATOM 793 O O . CYS A 1 104 ? 4.016 17.266 11.781 1 95.88 104 CYS A O 1
ATOM 795 N N . ALA A 1 105 ? 3.973 15.031 11.859 1 95.12 105 ALA A N 1
ATOM 796 C CA . ALA A 1 105 ? 3.344 15.008 13.172 1 95.12 105 ALA A CA 1
ATOM 797 C C . ALA A 1 105 ? 4.223 15.703 14.211 1 95.12 105 ALA A C 1
ATOM 799 O O . ALA A 1 105 ? 3.727 16.469 15.047 1 95.12 105 ALA A O 1
ATOM 800 N N . PHE A 1 106 ? 5.445 15.477 14.148 1 94.56 106 PHE A N 1
ATOM 801 C CA . PHE A 1 106 ? 6.391 16.062 15.094 1 94.56 106 PHE A CA 1
ATOM 802 C C . PHE A 1 106 ? 6.449 17.578 14.938 1 94.56 106 PHE A C 1
ATOM 804 O O . PHE A 1 106 ? 6.426 18.312 15.922 1 94.56 106 PHE A O 1
ATOM 811 N N . ARG A 1 107 ? 6.535 18 13.711 1 92.38 107 ARG A N 1
ATOM 812 C CA . ARG A 1 107 ? 6.605 19.438 13.438 1 92.38 107 ARG A CA 1
ATOM 813 C C . ARG A 1 107 ? 5.352 20.141 13.93 1 92.38 107 ARG A C 1
ATOM 815 O O . ARG A 1 107 ? 5.438 21.219 14.539 1 92.38 107 ARG A O 1
ATOM 822 N N . LEU A 1 108 ? 4.289 19.547 13.641 1 91.19 108 LEU A N 1
ATOM 823 C CA . LEU A 1 108 ? 3.029 20.141 14.086 1 91.19 108 LEU A CA 1
ATOM 824 C C . LEU A 1 108 ? 2.971 20.203 15.609 1 91.19 108 LEU A C 1
ATOM 826 O O . LEU A 1 108 ? 2.561 21.203 16.188 1 91.19 108 LEU A O 1
ATOM 830 N N . ALA A 1 109 ? 3.367 19.141 16.25 1 91.19 109 ALA A N 1
ATOM 831 C CA . ALA A 1 109 ? 3.363 19.078 17.703 1 91.19 109 ALA A CA 1
ATOM 832 C C . ALA A 1 109 ? 4.309 20.125 18.297 1 91.19 109 ALA A C 1
ATOM 834 O O . ALA A 1 109 ? 3.984 20.781 19.297 1 91.19 109 ALA A O 1
ATOM 835 N N . SER A 1 110 ? 5.449 20.219 17.719 1 90 110 SER A N 1
ATOM 836 C CA . SER A 1 110 ? 6.445 21.172 18.188 1 90 110 SER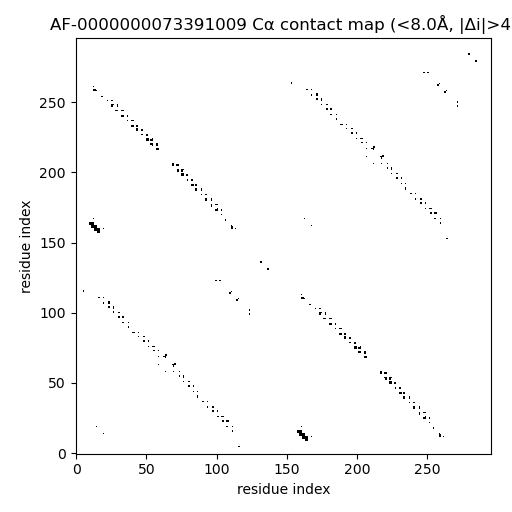 A CA 1
ATOM 837 C C . SER A 1 110 ? 5.914 22.594 18.125 1 90 110 SER A C 1
ATOM 839 O O . SER A 1 110 ? 6.145 23.391 19.047 1 90 110 SER A O 1
ATOM 841 N N . GLU A 1 111 ? 5.172 22.891 17.062 1 85.31 111 GLU A N 1
ATOM 842 C CA . GLU A 1 111 ? 4.625 24.234 16.906 1 85.31 111 GLU A CA 1
ATOM 843 C C . GLU A 1 111 ? 3.473 24.469 17.875 1 85.31 111 GLU A C 1
ATOM 845 O O . GLU A 1 111 ? 3.309 25.578 18.391 1 85.31 111 GLU A O 1
ATOM 850 N N . ALA A 1 112 ? 2.748 23.516 18.109 1 84.06 112 ALA A N 1
ATOM 851 C CA . ALA A 1 112 ? 1.624 23.641 19.031 1 84.06 112 ALA A CA 1
ATOM 852 C C . ALA A 1 112 ? 2.113 23.844 20.453 1 84.06 112 ALA A C 1
ATOM 854 O O . ALA A 1 112 ? 1.457 24.516 21.25 1 84.06 112 ALA A O 1
ATOM 855 N N . MET A 1 113 ? 3.154 23.266 20.844 1 81.81 113 MET A N 1
ATOM 856 C CA . MET A 1 113 ? 3.676 23.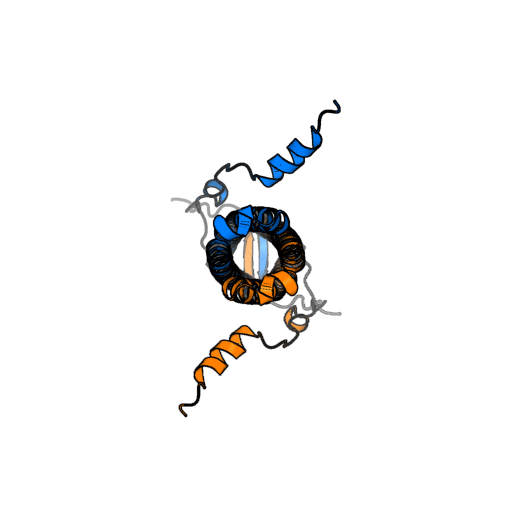375 22.203 1 81.81 113 MET A CA 1
ATOM 857 C C . MET A 1 113 ? 4.488 24.656 22.391 1 81.81 113 MET A C 1
ATOM 859 O O . MET A 1 113 ? 4.879 24.984 23.5 1 81.81 113 MET A O 1
ATOM 863 N N . GLY A 1 114 ? 4.426 25.625 21.391 1 72.5 114 GLY A N 1
ATOM 864 C CA . GLY A 1 114 ? 5.133 26.891 21.516 1 72.5 114 GLY A CA 1
ATOM 865 C C . GLY A 1 114 ? 6.641 26.734 21.469 1 72.5 114 GLY A C 1
ATOM 866 O O . GLY A 1 114 ? 7.367 27.562 22.031 1 72.5 114 GLY A O 1
ATOM 867 N N . SER A 1 115 ? 7.043 25.5 21.312 1 54.81 115 SER A N 1
ATOM 868 C CA . SER A 1 115 ? 8.492 25.359 21.391 1 54.81 115 SER A CA 1
ATOM 869 C C . SER A 1 115 ? 9.195 26.328 20.453 1 54.81 115 SER A C 1
ATOM 871 O O . SER A 1 115 ? 8.891 26.359 19.25 1 54.81 115 SER A O 1
ATOM 873 N N . GLU A 1 116 ? 9.492 27.594 20.828 1 44.97 116 GLU A N 1
ATOM 874 C CA . GLU A 1 116 ? 10.406 28.547 20.203 1 44.97 116 GLU A CA 1
ATOM 875 C C . GLU A 1 116 ? 11.398 27.844 19.281 1 44.97 116 GLU A C 1
ATOM 877 O O . GLU A 1 116 ? 11.469 26.609 19.266 1 44.97 116 GLU A O 1
ATOM 882 N N . GLU A 1 117 ? 12.836 28.484 19.391 1 38.81 117 GLU A N 1
ATOM 883 C CA . GLU A 1 117 ? 14.055 28.469 18.594 1 38.81 117 GLU A CA 1
ATOM 884 C C . GLU A 1 117 ? 14.398 27.047 18.125 1 38.81 117 GLU A C 1
ATOM 886 O O . GLU A 1 117 ? 14.586 26.812 16.938 1 38.81 117 GLU A O 1
ATOM 891 N N . GLY A 1 118 ? 15.703 26.594 18.609 1 35.56 118 GLY A N 1
ATOM 892 C CA . GLY A 1 118 ? 16.984 26.062 18.188 1 35.56 118 GLY A CA 1
ATOM 893 C C . GLY A 1 118 ? 16.969 24.562 17.984 1 35.56 118 GLY A C 1
ATOM 894 O O . GLY A 1 118 ? 18.031 23.953 17.766 1 35.56 118 GLY A O 1
ATOM 895 N N . GLU A 1 119 ? 16.266 23.859 18.859 1 37.91 119 GLU A N 1
ATOM 896 C CA . GLU A 1 119 ? 16.781 22.516 18.594 1 37.91 119 GLU A CA 1
ATOM 897 C C . GLU A 1 119 ? 16.344 22.016 17.219 1 37.91 119 GLU A C 1
ATOM 899 O O . GLU A 1 119 ? 15.148 21.844 16.969 1 37.91 119 GLU A O 1
ATOM 904 N N . GLU A 1 120 ? 17.094 22.438 16.234 1 38.22 120 GLU A N 1
ATOM 905 C CA . GLU A 1 120 ? 17.188 21.953 14.859 1 38.22 120 GLU A CA 1
ATOM 906 C C . GLU A 1 120 ? 16.562 20.578 14.719 1 38.22 120 GLU A C 1
ATOM 908 O O . GLU A 1 120 ? 17.047 19.594 15.281 1 38.22 120 GLU A O 1
ATOM 913 N N . ALA A 1 121 ? 15.375 20.453 14.883 1 38.03 121 ALA A N 1
ATOM 914 C CA . ALA A 1 121 ? 14.93 19.125 14.461 1 38.03 121 ALA A CA 1
ATOM 915 C C . ALA A 1 121 ? 15.727 18.641 13.25 1 38.03 121 ALA A C 1
ATOM 917 O O . ALA A 1 121 ? 15.883 19.375 12.266 1 38.03 121 ALA A O 1
ATOM 918 N N . ALA A 1 122 ? 16.734 17.875 13.406 1 35.34 122 ALA A N 1
ATOM 919 C CA . ALA A 1 122 ? 17.484 17.281 12.305 1 35.34 122 ALA A CA 1
ATOM 920 C C . ALA A 1 122 ? 16.594 17.109 11.07 1 35.34 122 ALA A C 1
ATOM 922 O O . ALA A 1 122 ? 15.484 16.578 11.172 1 35.34 122 ALA A O 1
ATOM 923 N N . PRO A 1 123 ? 16.703 17.984 10.055 1 34.97 123 PRO A N 1
ATOM 924 C CA . PRO A 1 123 ? 16.016 17.875 8.773 1 34.97 123 PRO A CA 1
ATOM 925 C C . PRO A 1 123 ? 15.633 16.438 8.43 1 34.97 123 PRO A C 1
ATOM 927 O O . PRO A 1 123 ? 16.406 15.508 8.703 1 34.97 123 PRO A O 1
ATOM 930 N N . PHE A 1 124 ? 14.406 16.125 8.578 1 37.78 124 PHE A N 1
ATOM 931 C CA . PHE A 1 124 ? 13.914 14.945 7.883 1 37.78 124 PHE A CA 1
ATOM 932 C C . PHE A 1 124 ? 14.672 14.719 6.582 1 37.78 124 PHE A C 1
ATOM 934 O O . PHE A 1 124 ? 14.453 13.727 5.891 1 37.78 124 PHE A O 1
ATOM 941 N N . ALA A 1 125 ? 15.359 15.781 6.074 1 36.25 125 ALA A N 1
ATOM 942 C CA . ALA A 1 125 ? 16.203 15.617 4.898 1 36.25 125 ALA A CA 1
ATOM 943 C C . ALA A 1 125 ? 17.219 14.492 5.109 1 36.25 125 ALA A C 1
ATOM 945 O O . ALA A 1 125 ? 17.781 13.969 4.145 1 36.25 125 ALA A O 1
ATOM 946 N N . GLU A 1 126 ? 17.812 14.336 6.254 1 36.22 126 GLU A N 1
ATOM 947 C CA . GLU A 1 126 ? 18.828 13.297 6.352 1 36.22 126 GLU A CA 1
ATOM 948 C C . GLU A 1 126 ? 18.234 11.914 6.113 1 36.22 126 GLU A C 1
ATOM 950 O O . GLU A 1 126 ? 18.953 10.93 5.977 1 36.22 126 GLU A O 1
ATOM 955 N N . MET A 1 127 ? 17.047 11.758 6.438 1 36.09 127 MET A N 1
ATOM 956 C CA . MET A 1 127 ? 16.531 10.406 6.238 1 36.09 127 MET A CA 1
ATOM 957 C C . MET A 1 127 ? 16.328 10.117 4.758 1 36.09 127 MET A C 1
ATOM 959 O O . MET A 1 127 ? 15.906 9.016 4.387 1 36.09 127 MET A O 1
ATOM 963 N N . ALA A 1 128 ? 16.172 11.219 3.912 1 31.31 128 ALA A N 1
ATOM 964 C CA . ALA A 1 128 ? 16.172 10.789 2.514 1 31.31 128 ALA A CA 1
ATOM 965 C C . ALA A 1 128 ? 17.547 10.25 2.117 1 31.31 128 ALA A C 1
ATOM 967 O O . ALA A 1 128 ? 18.5 11.016 1.938 1 31.31 128 ALA A O 1
ATOM 968 N N . PRO A 1 129 ? 18.047 9.312 2.701 1 32.53 129 PRO A N 1
ATOM 969 C CA . PRO A 1 129 ? 19.203 8.984 1.86 1 32.53 129 PRO A CA 1
ATOM 970 C C . PRO A 1 129 ? 18.906 9.156 0.371 1 32.53 129 PRO A C 1
ATOM 972 O O . PRO A 1 129 ? 17.75 9.086 -0.049 1 32.53 129 PRO A O 1
ATOM 975 N N . ASP A 1 130 ? 19.703 9.867 -0.378 1 32.97 130 ASP A N 1
ATOM 976 C CA . ASP A 1 130 ? 19.766 9.805 -1.836 1 32.97 130 ASP A CA 1
ATOM 977 C C . ASP A 1 130 ? 19.375 8.422 -2.348 1 32.97 130 ASP A C 1
ATOM 979 O O . ASP A 1 130 ? 20.203 7.699 -2.891 1 32.97 130 ASP A O 1
ATOM 983 N N . ARG A 1 131 ? 18.812 7.582 -1.625 1 34.56 131 ARG A N 1
ATOM 984 C CA . ARG A 1 131 ? 18.703 6.402 -2.477 1 34.56 131 ARG A CA 1
ATOM 985 C C . ARG A 1 131 ? 17.906 6.707 -3.736 1 34.56 131 ARG A C 1
ATOM 987 O O . ARG A 1 131 ? 16.844 7.316 -3.668 1 34.56 131 ARG A O 1
ATOM 994 N N . PRO A 1 132 ? 18.469 6.652 -4.914 1 32.16 132 PRO A N 1
ATOM 995 C CA . PRO A 1 132 ? 17.844 6.801 -6.23 1 32.16 132 PRO A CA 1
ATOM 996 C C . PRO A 1 132 ? 16.469 6.164 -6.301 1 32.16 132 PRO A C 1
ATOM 998 O O . PRO A 1 132 ? 16.25 5.078 -5.758 1 32.16 132 PRO A O 1
ATOM 1001 N N . ASN A 1 133 ? 15.398 6.918 -5.969 1 33.84 133 ASN A N 1
ATOM 1002 C CA . ASN A 1 133 ? 14.07 6.434 -6.332 1 33.84 133 ASN A CA 1
ATOM 1003 C C . ASN A 1 133 ? 14.125 5.48 -7.52 1 33.84 133 ASN A C 1
ATOM 1005 O O . ASN A 1 133 ? 14.516 5.875 -8.625 1 33.84 133 ASN A O 1
ATOM 1009 N N . PRO A 1 134 ? 14.258 4.383 -7.375 1 33.44 134 PRO A N 1
ATOM 1010 C CA . PRO A 1 134 ? 14.336 3.488 -8.531 1 33.44 134 PRO A CA 1
ATOM 1011 C C . PRO A 1 134 ? 13.297 3.824 -9.609 1 33.44 134 PRO A C 1
ATOM 1013 O O . PRO A 1 134 ? 13.523 3.555 -10.789 1 33.44 134 PRO A O 1
ATOM 1016 N N . VAL A 1 135 ? 12.141 4.391 -9.188 1 36.75 135 VAL A N 1
ATOM 1017 C CA . VAL A 1 135 ? 11.133 4.637 -10.219 1 36.75 135 VAL A CA 1
ATOM 1018 C C . VAL A 1 135 ? 11.523 5.867 -11.031 1 36.75 135 VAL A C 1
ATOM 1020 O O . VAL A 1 135 ? 11.125 6.004 -12.195 1 36.75 135 VAL A O 1
ATOM 1023 N N . THR A 1 136 ? 12.141 6.859 -10.484 1 33.19 136 THR A N 1
ATOM 1024 C CA . THR A 1 136 ? 12.633 7.891 -11.391 1 33.19 136 THR A CA 1
ATOM 1025 C C . THR A 1 136 ? 13.68 7.324 -12.344 1 33.19 136 THR A C 1
ATOM 1027 O O . THR A 1 136 ? 13.789 7.766 -13.492 1 33.19 136 THR A O 1
ATOM 1030 N N . GLN A 1 137 ? 14.406 6.332 -11.914 1 35.66 137 GLN A N 1
ATOM 1031 C CA . GLN A 1 137 ? 15.375 5.82 -12.875 1 35.66 137 GLN A CA 1
ATOM 1032 C C . GLN A 1 137 ? 14.688 5.008 -13.969 1 35.66 137 GLN A C 1
ATOM 1034 O O . GLN A 1 137 ? 15.094 5.059 -15.133 1 35.66 137 GLN A O 1
ATOM 1039 N N . SER A 1 138 ? 13.656 4.277 -13.656 1 34.81 138 SER A N 1
ATOM 1040 C CA . SER A 1 138 ? 13.102 3.465 -14.727 1 34.81 138 SER A CA 1
ATOM 1041 C C . SER A 1 138 ? 12.32 4.32 -15.727 1 34.81 138 SER A C 1
ATOM 1043 O O . SER A 1 138 ? 12.172 3.947 -16.891 1 34.81 138 SER A O 1
ATOM 1045 N N . GLU A 1 139 ? 11.586 5.379 -15.32 1 34.84 139 GLU A N 1
ATOM 1046 C CA . GLU A 1 139 ? 10.984 6.223 -16.344 1 34.84 139 GLU A CA 1
ATOM 1047 C C . GLU A 1 139 ? 12.047 6.992 -17.125 1 34.84 139 GLU A C 1
ATOM 1049 O O . GLU A 1 139 ? 11.883 7.234 -18.328 1 34.84 139 GLU A O 1
ATOM 1054 N N . MET A 1 140 ? 13.047 7.445 -16.438 1 31.94 140 MET A N 1
ATOM 1055 C CA . MET A 1 140 ? 14.07 8.078 -17.266 1 31.94 140 MET A CA 1
ATOM 1056 C C . MET A 1 140 ? 14.688 7.078 -18.234 1 31.94 140 MET A C 1
ATOM 1058 O O . MET A 1 140 ? 15.008 7.43 -19.375 1 31.94 140 MET A O 1
ATOM 1062 N N . ASP A 1 141 ? 14.906 5.871 -17.75 1 34.53 141 ASP A N 1
ATOM 1063 C CA . ASP A 1 141 ? 15.586 4.969 -18.688 1 34.53 141 ASP A CA 1
ATOM 1064 C C . ASP A 1 141 ? 14.617 4.43 -19.734 1 34.53 141 ASP A C 1
ATOM 1066 O O . ASP A 1 141 ? 15.031 3.785 -20.703 1 34.53 141 ASP A O 1
ATOM 1070 N N . ALA A 1 142 ? 13.305 4.402 -19.516 1 35.41 142 ALA A N 1
ATOM 1071 C CA . ALA A 1 142 ? 12.445 3.947 -20.609 1 35.41 142 ALA A CA 1
ATOM 1072 C C . ALA A 1 142 ? 12.508 4.902 -21.797 1 35.41 142 ALA A C 1
ATOM 1074 O O . ALA A 1 142 ? 12.031 4.582 -22.891 1 35.41 142 ALA A O 1
ATOM 1075 N N . GLY A 1 143 ? 12.75 6.168 -21.406 1 32.31 143 GLY A N 1
ATOM 1076 C CA . GLY A 1 143 ? 12.93 6.992 -22.594 1 32.31 143 GLY A CA 1
ATOM 1077 C C . GLY A 1 143 ? 14.039 6.496 -23.5 1 32.31 143 GLY A C 1
ATOM 1078 O O . GLY A 1 143 ? 14.133 6.922 -24.656 1 32.31 143 GLY A O 1
ATOM 1079 N N . SER A 1 144 ? 15.156 6.078 -22.922 1 31.34 144 SER A N 1
ATOM 1080 C CA . SER A 1 144 ? 16.188 5.863 -23.922 1 31.34 144 SER A CA 1
ATOM 1081 C C . SER A 1 144 ? 16.016 4.52 -24.609 1 31.34 144 SER A C 1
ATOM 1083 O O . SER A 1 144 ? 16.875 3.633 -24.484 1 31.34 144 SER A O 1
ATOM 1085 N N . ILE A 1 145 ? 14.836 3.887 -24.625 1 34.72 145 ILE A N 1
ATOM 1086 C CA . ILE A 1 145 ? 14.797 2.842 -25.656 1 34.72 145 ILE A CA 1
ATOM 1087 C C . ILE A 1 145 ? 15.398 3.369 -26.953 1 34.72 145 ILE A C 1
ATOM 1089 O O . ILE A 1 145 ? 14.891 4.332 -27.531 1 34.72 145 ILE A O 1
ATOM 1093 N N . ASP A 1 146 ? 16.609 3.383 -27.031 1 29.84 146 ASP A N 1
ATOM 1094 C CA . ASP A 1 146 ? 17.344 3.551 -28.281 1 29.84 146 ASP A CA 1
ATOM 1095 C C . ASP A 1 146 ? 16.688 2.77 -29.422 1 29.84 146 ASP A C 1
ATOM 1097 O O . ASP A 1 146 ? 16.312 1.608 -29.25 1 29.84 146 ASP A O 1
ATOM 1101 N N . LEU A 1 147 ? 16.016 3.43 -30.297 1 29.78 147 LEU A N 1
ATOM 1102 C CA . LEU A 1 147 ? 15.789 3.111 -31.703 1 29.78 147 LEU A CA 1
ATOM 1103 C C . LEU A 1 147 ? 16.969 2.34 -32.281 1 29.78 147 LEU A C 1
ATOM 1105 O O . LEU A 1 147 ? 18.078 2.865 -32.344 1 29.78 147 LEU A O 1
ATOM 1109 N N . PHE A 1 148 ? 17.141 1.111 -31.938 1 24.66 148 PHE A N 1
ATOM 1110 C CA . PHE A 1 148 ? 17.891 0.399 -32.969 1 24.66 148 PHE A CA 1
ATOM 1111 C C . PHE A 1 148 ? 17.125 0.373 -34.281 1 24.66 148 PHE A C 1
ATOM 1113 O O . PHE A 1 148 ? 15.891 0.427 -34.281 1 24.66 148 PHE A O 1
ATOM 1120 N N . MET B 1 1 ? -25.734 47.406 10.688 1 28.73 1 MET B N 1
ATOM 1121 C CA . MET B 1 1 ? -24.422 47.406 11.305 1 28.73 1 MET B CA 1
ATOM 1122 C C . MET B 1 1 ? -23.922 45.969 11.531 1 28.73 1 MET B C 1
ATOM 1124 O O . MET B 1 1 ? -24.375 45.281 12.453 1 28.73 1 MET B O 1
ATOM 1128 N N . GLN B 1 2 ? -24.016 45.188 10.594 1 30.67 2 GLN B N 1
ATOM 1129 C CA . GLN B 1 2 ? -23.734 43.75 10.547 1 30.67 2 GLN B CA 1
ATOM 1130 C C . GLN B 1 2 ? -22.344 43.438 11.078 1 30.67 2 GLN B C 1
ATOM 1132 O O . GLN B 1 2 ? -21.344 43.875 10.516 1 30.67 2 GLN B O 1
ATOM 1137 N N . SER B 1 3 ? -22.203 43.531 12.477 1 33.75 3 SER B N 1
ATOM 1138 C CA . SER B 1 3 ? -20.953 43.219 13.172 1 33.75 3 SER B CA 1
ATOM 1139 C C . SER B 1 3 ? -20.328 41.938 12.633 1 33.75 3 SER B C 1
ATOM 1141 O O . SER B 1 3 ? -20.969 40.906 12.578 1 33.75 3 SER B O 1
ATOM 1143 N N . THR B 1 4 ? -19.594 42.031 11.586 1 37.22 4 THR B N 1
ATOM 1144 C CA . THR B 1 4 ? -18.688 40.969 11.141 1 37.22 4 THR B CA 1
ATOM 1145 C C . THR B 1 4 ? -18.031 40.281 12.336 1 37.22 4 THR B C 1
ATOM 1147 O O . THR B 1 4 ? -17.25 40.906 13.062 1 37.22 4 THR B O 1
ATOM 1150 N N . LEU B 1 5 ? -18.75 39.625 13.242 1 37.06 5 LEU B N 1
ATOM 1151 C CA . LEU B 1 5 ? -18.359 38.844 14.422 1 37.06 5 LEU B CA 1
ATOM 1152 C C . LEU B 1 5 ? -17.125 38 14.133 1 37.06 5 LEU B C 1
ATOM 1154 O O . LEU B 1 5 ? -17.25 36.906 13.586 1 37.06 5 LEU B O 1
ATOM 1158 N N . THR B 1 6 ? -16.156 38.438 13.25 1 41 6 THR B N 1
ATOM 1159 C CA . THR B 1 6 ? -14.852 37.812 13.398 1 41 6 THR B CA 1
ATOM 1160 C C . THR B 1 6 ? -14.547 37.531 14.867 1 41 6 THR B C 1
ATOM 1162 O O . THR B 1 6 ? -14.312 38.438 15.648 1 41 6 THR B O 1
ATOM 1165 N N . GLY B 1 7 ? -15.422 36.906 15.547 1 37.72 7 GLY B N 1
ATOM 1166 C CA . GLY B 1 7 ? -15.445 36.719 16.984 1 37.72 7 GLY B CA 1
ATOM 1167 C C . GLY B 1 7 ? -14.07 36.469 17.578 1 37.72 7 GLY B C 1
ATOM 1168 O O . GLY B 1 7 ? -13.109 36.219 16.844 1 37.72 7 GLY B O 1
ATOM 1169 N N . PRO B 1 8 ? -13.914 36.5 18.938 1 45.12 8 PRO B N 1
ATOM 1170 C CA . PRO B 1 8 ? -12.727 36.531 19.797 1 45.12 8 PRO B CA 1
ATOM 1171 C C . PRO B 1 8 ? -11.641 35.562 19.344 1 45.12 8 PRO B C 1
ATOM 1173 O O . PRO B 1 8 ? -11.898 34.688 18.5 1 45.12 8 PRO B O 1
ATOM 1176 N N . ASP B 1 9 ? -10.398 35.375 20.25 1 50.38 9 ASP B N 1
ATOM 1177 C CA . ASP B 1 9 ? -9.062 34.844 20.531 1 50.38 9 ASP B CA 1
ATOM 1178 C C . ASP B 1 9 ? -9.008 33.344 20.359 1 50.38 9 ASP B C 1
ATOM 1180 O O . ASP B 1 9 ? -9.227 32.594 21.312 1 50.38 9 ASP B O 1
ATOM 1184 N N . GLU B 1 10 ? -9.68 32.781 19.453 1 59.09 10 GLU B N 1
ATOM 1185 C CA . GLU B 1 10 ? -9.5 31.328 19.484 1 59.09 10 GLU B CA 1
ATOM 1186 C C . GLU B 1 10 ? -8.023 30.969 19.609 1 59.09 10 GLU B C 1
ATOM 1188 O O . GLU B 1 10 ? -7.172 31.531 18.906 1 59.09 10 GLU B O 1
ATOM 1193 N N . PRO B 1 11 ? -7.688 30.359 20.812 1 75.12 11 PRO B N 1
ATOM 1194 C CA . PRO B 1 11 ? -6.301 29.922 20.969 1 75.12 11 PRO B CA 1
ATOM 1195 C C . PRO B 1 11 ? -5.785 29.156 19.734 1 75.12 11 PRO B C 1
ATOM 1197 O O . PRO B 1 11 ? -6.547 28.453 19.078 1 75.12 11 PRO B O 1
ATOM 1200 N N . GLY B 1 12 ? -4.973 29.812 19.062 1 81.44 12 GLY B N 1
ATOM 1201 C CA . GLY B 1 12 ? -4.41 29.188 17.875 1 81.44 12 GLY B CA 1
ATOM 1202 C C . GLY B 1 12 ? -2.926 28.906 18 1 81.44 12 GLY B C 1
ATOM 1203 O O . GLY B 1 12 ? -2.293 29.297 18.984 1 81.44 12 GLY B O 1
ATOM 1204 N N . VAL B 1 13 ? -2.539 27.922 17.234 1 84.69 13 VAL B N 1
ATOM 1205 C CA . VAL B 1 13 ? -1.122 27.625 17.062 1 84.69 13 VAL B CA 1
ATOM 1206 C C . VAL B 1 13 ? -0.548 28.453 15.914 1 84.69 13 VAL B C 1
ATOM 1208 O O . VAL B 1 13 ? -1.156 28.547 14.844 1 84.69 13 VAL B O 1
ATOM 1211 N N . GLN B 1 14 ? 0.426 29.203 16.188 1 84.69 14 GLN B N 1
ATOM 1212 C CA . GLN B 1 14 ? 1.101 29.922 15.125 1 84.69 14 GLN B CA 1
ATOM 1213 C C . GLN B 1 14 ? 2.062 29.031 14.367 1 84.69 14 GLN B C 1
ATOM 1215 O O . GLN B 1 14 ? 3.008 28.484 14.945 1 84.69 14 GLN B O 1
ATOM 1220 N N . LEU B 1 15 ? 1.784 28.828 13.172 1 87 15 LEU B N 1
ATOM 1221 C CA . LEU B 1 15 ? 2.627 28.016 12.305 1 87 15 LEU B CA 1
ATOM 1222 C C . LEU B 1 15 ? 3.443 28.906 11.359 1 87 15 LEU B C 1
ATOM 1224 O O . LEU B 1 15 ? 2.881 29.594 10.516 1 87 15 LEU B O 1
ATOM 1228 N N . PRO B 1 16 ? 4.738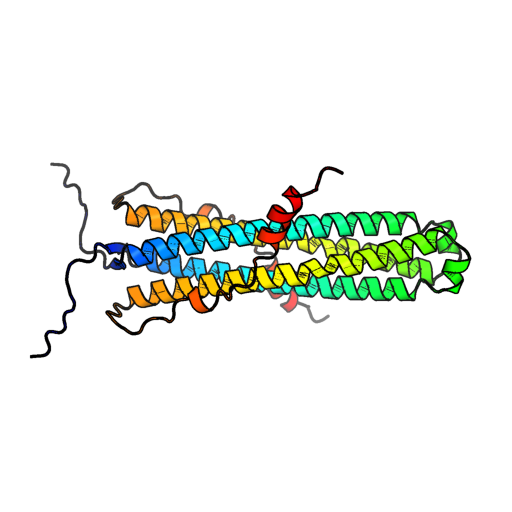 28.891 11.57 1 88.06 16 PRO B N 1
ATOM 1229 C CA . PRO B 1 16 ? 5.527 29.641 10.586 1 88.06 16 PRO B CA 1
ATOM 1230 C C . PRO B 1 16 ? 5.219 29.219 9.148 1 88.06 16 PRO B C 1
ATOM 1232 O O . PRO B 1 16 ? 4.965 28.047 8.875 1 88.06 16 PRO B O 1
ATOM 1235 N N . VAL B 1 17 ? 5.219 30.188 8.234 1 88.06 17 VAL B N 1
ATOM 1236 C CA . VAL B 1 17 ? 4.852 29.953 6.84 1 88.06 17 VAL B CA 1
ATOM 1237 C C . VAL B 1 17 ? 5.723 28.844 6.254 1 88.06 17 VAL B C 1
ATOM 1239 O O . VAL B 1 17 ? 5.246 28 5.48 1 88.06 17 VAL B O 1
ATOM 1242 N N . MET B 1 18 ? 6.965 28.812 6.648 1 89 18 MET B N 1
ATOM 1243 C CA . MET B 1 18 ? 7.879 27.797 6.141 1 89 18 MET B CA 1
ATOM 1244 C C . MET B 1 18 ? 7.453 26.406 6.598 1 89 18 MET B C 1
ATOM 1246 O O . MET B 1 18 ? 7.52 25.438 5.828 1 89 18 MET B O 1
ATOM 1250 N N . VAL B 1 19 ? 7.031 26.312 7.797 1 90.12 19 VAL B N 1
ATOM 1251 C CA . VAL B 1 19 ? 6.59 25.016 8.328 1 90.12 19 VAL B CA 1
ATOM 1252 C C . VAL B 1 19 ? 5.285 24.594 7.652 1 90.12 19 VAL B C 1
ATOM 1254 O O . VAL B 1 19 ? 5.109 23.438 7.305 1 90.12 19 VAL B O 1
ATOM 1257 N N . ALA B 1 20 ? 4.41 25.516 7.473 1 91.25 20 ALA B N 1
ATOM 1258 C CA . ALA B 1 20 ? 3.168 25.219 6.766 1 91.25 20 ALA B CA 1
ATOM 1259 C C . ALA B 1 20 ? 3.445 24.703 5.359 1 91.25 20 ALA B C 1
ATOM 1261 O O . ALA B 1 20 ? 2.807 23.75 4.902 1 91.25 20 ALA B O 1
ATOM 1262 N N . ALA B 1 21 ? 4.34 25.312 4.723 1 92.44 21 ALA B N 1
ATOM 1263 C CA . ALA B 1 21 ? 4.715 24.906 3.373 1 92.44 21 ALA B CA 1
ATOM 1264 C C . ALA B 1 21 ? 5.336 23.5 3.377 1 92.44 21 ALA B C 1
ATOM 1266 O O . ALA B 1 21 ? 5.047 22.688 2.504 1 92.44 21 ALA B O 1
ATOM 1267 N N . GLU B 1 22 ? 6.16 23.281 4.309 1 92.56 22 GLU B N 1
ATOM 1268 C CA . GLU B 1 22 ? 6.797 21.969 4.434 1 92.56 22 GLU B CA 1
ATOM 1269 C C . GLU B 1 22 ? 5.766 20.875 4.688 1 92.56 22 GLU B C 1
ATOM 1271 O O . GLU B 1 22 ? 5.875 19.781 4.137 1 92.56 22 GLU B O 1
ATOM 1276 N N . LEU B 1 23 ? 4.883 21.188 5.539 1 95.31 23 LEU B N 1
ATOM 1277 C CA . LEU B 1 23 ? 3.824 20.234 5.812 1 95.31 23 LEU B CA 1
ATOM 1278 C C . LEU B 1 23 ? 3.02 19.922 4.555 1 95.31 23 LEU B C 1
ATOM 1280 O O . LEU B 1 23 ? 2.738 18.766 4.254 1 95.31 23 LEU B O 1
ATOM 1284 N N . GLN B 1 24 ? 2.672 20.953 3.826 1 94.5 24 GLN B N 1
ATOM 1285 C CA . GLN B 1 24 ? 1.951 20.781 2.57 1 94.5 24 GLN B CA 1
ATOM 1286 C C . GLN B 1 24 ? 2.748 19.906 1.596 1 94.5 24 GLN B C 1
ATOM 1288 O O . GLN B 1 24 ? 2.203 19 0.981 1 94.5 24 GLN B O 1
ATOM 1293 N N . ASP B 1 25 ? 3.951 20.172 1.5 1 95.88 25 ASP B N 1
ATOM 1294 C CA . ASP B 1 25 ? 4.816 19.406 0.611 1 95.88 25 ASP B CA 1
ATOM 1295 C C . ASP B 1 25 ? 4.875 17.938 1.037 1 95.88 25 ASP B C 1
ATOM 1297 O O . ASP B 1 25 ? 4.836 17.047 0.195 1 95.88 25 ASP B O 1
ATOM 1301 N N . SER B 1 26 ? 5.059 17.75 2.297 1 96.94 26 SER B N 1
ATOM 1302 C CA . SER B 1 26 ? 5.117 16.391 2.826 1 96.94 26 SER B CA 1
ATOM 1303 C C . SER B 1 26 ? 3.846 15.617 2.492 1 96.94 26 SER B C 1
ATOM 1305 O O . SER B 1 26 ? 3.91 14.453 2.094 1 96.94 26 SER B O 1
ATOM 1307 N N . LEU B 1 27 ? 2.746 16.219 2.697 1 97.44 27 LEU B N 1
ATOM 1308 C CA . LEU B 1 27 ? 1.485 15.57 2.377 1 97.44 27 LEU B CA 1
ATOM 1309 C C . LEU B 1 27 ? 1.424 15.203 0.898 1 97.44 27 LEU B C 1
ATOM 1311 O O . LEU B 1 27 ? 0.944 14.117 0.542 1 97.44 27 LEU B O 1
ATOM 1315 N N . LEU B 1 28 ? 1.905 16.078 0.028 1 95.75 28 LEU B N 1
ATOM 1316 C CA . LEU B 1 28 ? 1.918 15.797 -1.405 1 95.75 28 LEU B CA 1
ATOM 1317 C C . LEU B 1 28 ? 2.842 14.625 -1.726 1 95.75 28 LEU B C 1
ATOM 1319 O O . LEU B 1 28 ? 2.516 13.781 -2.564 1 95.75 28 LEU B O 1
ATOM 1323 N N . VAL B 1 29 ? 3.994 14.555 -1.089 1 97.38 29 VAL B N 1
ATOM 1324 C CA . VAL B 1 29 ? 4.93 13.453 -1.285 1 97.38 29 VAL B CA 1
ATOM 1325 C C . VAL B 1 29 ? 4.27 12.133 -0.896 1 97.38 29 VAL B C 1
ATOM 1327 O O . VAL B 1 29 ? 4.352 11.148 -1.635 1 97.38 29 VAL B O 1
ATOM 1330 N N . VAL B 1 30 ? 3.623 12.133 0.246 1 98.12 30 VAL B N 1
ATOM 1331 C CA . VAL B 1 30 ? 2.99 10.914 0.733 1 98.12 30 VAL B CA 1
ATOM 1332 C C . VAL B 1 30 ? 1.888 10.484 -0.23 1 98.12 30 VAL B C 1
ATOM 1334 O O . VAL B 1 30 ? 1.748 9.297 -0.534 1 98.12 30 VAL B O 1
ATOM 1337 N N . MET B 1 31 ? 1.13 11.414 -0.711 1 97.56 31 MET B N 1
ATOM 1338 C CA . MET B 1 31 ? 0.057 11.078 -1.642 1 97.56 31 MET B CA 1
ATOM 1339 C C . MET B 1 31 ? 0.62 10.508 -2.939 1 97.56 31 MET B C 1
ATOM 1341 O O . MET B 1 31 ? 0.049 9.578 -3.514 1 97.56 31 MET B O 1
ATOM 1345 N N . ARG B 1 32 ? 1.729 11.008 -3.359 1 97.75 32 ARG B N 1
ATOM 1346 C CA . ARG B 1 32 ? 2.393 10.453 -4.535 1 97.75 32 ARG B CA 1
ATOM 1347 C C . ARG B 1 32 ? 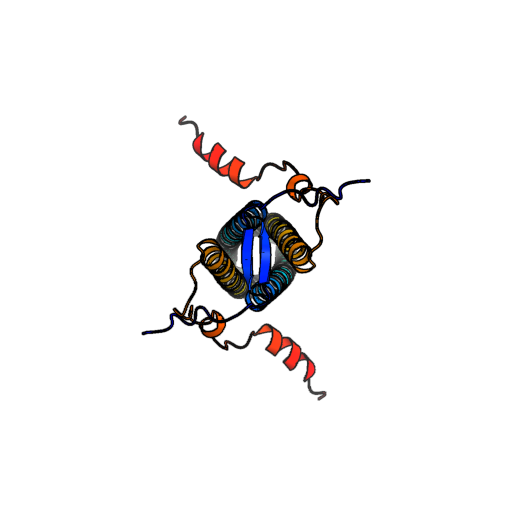2.873 9.031 -4.281 1 97.75 32 ARG B C 1
ATOM 1349 O O . ARG B 1 32 ? 2.723 8.156 -5.133 1 97.75 32 ARG B O 1
ATOM 1356 N N . ASP B 1 33 ? 3.455 8.883 -3.17 1 98.06 33 ASP B N 1
ATOM 1357 C CA . ASP B 1 33 ? 3.904 7.543 -2.801 1 98.06 33 ASP B CA 1
ATOM 1358 C C . ASP B 1 33 ? 2.738 6.559 -2.785 1 98.06 33 ASP B C 1
ATOM 1360 O O . ASP B 1 33 ? 2.881 5.414 -3.221 1 98.06 33 ASP B O 1
ATOM 1364 N N . LEU B 1 34 ? 1.639 6.934 -2.27 1 98.25 34 LEU B N 1
ATOM 1365 C CA . LEU B 1 34 ? 0.467 6.066 -2.209 1 98.25 34 LEU B CA 1
ATOM 1366 C C . LEU B 1 34 ? -0.042 5.738 -3.609 1 98.25 34 LEU B C 1
ATOM 1368 O O . LEU B 1 34 ? -0.467 4.613 -3.873 1 98.25 34 LEU B O 1
ATOM 1372 N N . HIS B 1 35 ? 0.029 6.707 -4.449 1 97.81 35 HIS B N 1
ATOM 1373 C CA . HIS B 1 35 ? -0.34 6.461 -5.84 1 97.81 35 HIS B CA 1
ATOM 1374 C C . HIS B 1 35 ? 0.588 5.434 -6.48 1 97.81 35 HIS B C 1
ATOM 1376 O O . HIS B 1 35 ? 0.128 4.523 -7.172 1 97.81 35 HIS B O 1
ATOM 1382 N N . ARG B 1 36 ? 1.784 5.598 -6.254 1 97.56 36 ARG B N 1
ATOM 1383 C CA . ARG B 1 36 ? 2.762 4.641 -6.758 1 97.56 36 ARG B CA 1
ATOM 1384 C C . ARG B 1 36 ? 2.504 3.246 -6.195 1 97.56 36 ARG B C 1
ATOM 1386 O O . ARG B 1 36 ? 2.588 2.252 -6.918 1 97.56 36 ARG B O 1
ATOM 1393 N N . LEU B 1 37 ? 2.26 3.201 -4.945 1 97.62 37 LEU B N 1
ATOM 1394 C CA . LEU B 1 37 ? 1.976 1.927 -4.297 1 97.62 37 LEU B CA 1
ATOM 1395 C C . LEU B 1 37 ? 0.765 1.251 -4.93 1 97.62 37 LEU B C 1
ATOM 1397 O O . LEU B 1 37 ? 0.777 0.04 -5.168 1 97.62 37 LEU B O 1
ATOM 1401 N N . GLU B 1 38 ? -0.208 2.016 -5.152 1 97.25 38 GLU B N 1
ATOM 1402 C CA . GLU B 1 38 ? -1.404 1.486 -5.801 1 97.25 38 GLU B CA 1
ATOM 1403 C C . GLU B 1 38 ? -1.071 0.869 -7.156 1 97.25 38 GLU B C 1
ATOM 1405 O O . GLU B 1 38 ? -1.528 -0.232 -7.473 1 97.25 38 GLU B O 1
ATOM 1410 N N . GLY B 1 39 ? -0.305 1.587 -7.945 1 96.88 39 GLY B N 1
ATOM 1411 C CA . GLY B 1 39 ? 0.114 1.057 -9.234 1 96.88 39 GLY B CA 1
ATOM 1412 C C . GLY B 1 39 ? 0.937 -0.213 -9.117 1 96.88 39 GLY B C 1
ATOM 1413 O O . GLY B 1 39 ? 0.724 -1.168 -9.867 1 96.88 39 GLY B O 1
ATOM 1414 N N . LEU B 1 40 ? 1.802 -0.177 -8.234 1 96 40 LEU B N 1
ATOM 1415 C CA . LEU B 1 40 ? 2.664 -1.329 -7.996 1 96 40 LEU B CA 1
ATOM 1416 C C . LEU B 1 40 ? 1.837 -2.561 -7.641 1 96 40 LEU B C 1
ATOM 1418 O O . LEU B 1 40 ? 2.045 -3.637 -8.211 1 96 40 LEU B O 1
ATOM 1422 N N . LEU B 1 41 ? 0.929 -2.42 -6.734 1 96.19 41 LEU B N 1
ATOM 1423 C CA . LEU B 1 41 ? 0.107 -3.535 -6.277 1 96.19 41 LEU B CA 1
ATOM 1424 C C . LEU B 1 41 ? -0.811 -4.027 -7.391 1 96.19 41 LEU B C 1
ATOM 1426 O O . LEU B 1 41 ? -0.972 -5.234 -7.582 1 96.19 41 LEU B O 1
ATOM 1430 N N . SER B 1 42 ? -1.353 -3.129 -8.133 1 95.94 42 SER B N 1
ATOM 1431 C CA . SER B 1 42 ? -2.24 -3.492 -9.234 1 95.94 42 SER B CA 1
ATOM 1432 C C . SER B 1 42 ? -1.496 -4.277 -10.312 1 95.94 42 SER B C 1
ATOM 1434 O O . SER B 1 42 ? -1.978 -5.312 -10.773 1 95.94 42 SER B O 1
ATOM 1436 N N . HIS B 1 43 ? -0.353 -3.783 -10.656 1 95 43 HIS B N 1
ATOM 1437 C CA . HIS B 1 43 ? 0.465 -4.457 -11.664 1 95 43 HIS B CA 1
ATOM 1438 C C . HIS B 1 43 ? 0.858 -5.859 -11.203 1 95 43 HIS B C 1
ATOM 1440 O O . HIS B 1 43 ? 0.734 -6.824 -11.961 1 95 43 HIS B O 1
ATOM 1446 N N . ALA B 1 44 ? 1.314 -5.926 -10.023 1 93.81 44 ALA B N 1
ATOM 1447 C CA . ALA B 1 44 ? 1.72 -7.223 -9.484 1 93.81 44 ALA B CA 1
ATOM 1448 C C . ALA B 1 44 ? 0.548 -8.195 -9.461 1 93.81 44 ALA B C 1
ATOM 1450 O O . ALA B 1 44 ? 0.696 -9.359 -9.844 1 93.81 44 ALA B O 1
ATOM 1451 N N . THR B 1 45 ? -0.562 -7.766 -8.977 1 94.94 45 THR B N 1
ATOM 1452 C CA . THR B 1 45 ? -1.739 -8.625 -8.906 1 94.94 45 THR B CA 1
ATOM 1453 C C . THR B 1 45 ? -2.145 -9.094 -10.297 1 94.94 45 THR B C 1
ATOM 1455 O O . THR B 1 45 ? -2.455 -10.273 -10.492 1 94.94 45 THR B O 1
ATOM 1458 N N . ASP B 1 46 ? -2.15 -8.203 -11.242 1 94.31 46 ASP B N 1
ATOM 1459 C CA . ASP B 1 46 ? -2.492 -8.562 -12.617 1 94.31 46 ASP B CA 1
ATOM 1460 C C . ASP B 1 46 ? -1.542 -9.633 -13.156 1 94.31 46 ASP B C 1
ATOM 1462 O O . ASP B 1 46 ? -1.98 -10.609 -13.766 1 94.31 46 ASP B O 1
ATOM 1466 N N . ASN B 1 47 ? -0.312 -9.398 -12.961 1 92.75 47 ASN B N 1
ATOM 1467 C CA . ASN B 1 47 ? 0.689 -10.359 -13.414 1 92.75 47 ASN B CA 1
ATOM 1468 C C . ASN B 1 47 ? 0.511 -11.719 -12.75 1 92.75 47 ASN B C 1
ATOM 1470 O O . ASN B 1 47 ? 0.579 -12.75 -13.406 1 92.75 47 ASN B O 1
ATOM 1474 N N . LEU B 1 48 ? 0.299 -11.688 -11.492 1 92.38 48 LEU B N 1
ATOM 1475 C CA . LEU B 1 48 ? 0.114 -12.938 -10.766 1 92.38 48 LEU B CA 1
ATOM 1476 C C . LEU B 1 48 ? -1.141 -13.664 -11.234 1 92.38 48 LEU B C 1
ATOM 1478 O O . LEU B 1 48 ? -1.125 -14.883 -11.422 1 92.38 48 LEU B O 1
ATOM 1482 N N . LEU B 1 49 ? -2.168 -12.906 -11.43 1 91.56 49 LEU B N 1
ATOM 1483 C CA . LEU B 1 49 ? -3.4 -13.5 -11.93 1 91.56 49 LEU B CA 1
ATOM 1484 C C . LEU B 1 49 ? -3.176 -14.148 -13.297 1 91.56 49 LEU B C 1
ATOM 1486 O O . LEU B 1 49 ? -3.67 -15.25 -13.547 1 91.56 49 LEU B O 1
ATOM 1490 N N . ALA B 1 50 ? -2.451 -13.508 -14.133 1 90.56 50 ALA B N 1
ATOM 1491 C CA . ALA B 1 50 ? -2.137 -14.039 -15.453 1 90.56 50 ALA B CA 1
ATOM 1492 C C . ALA B 1 50 ? -1.343 -15.344 -15.344 1 90.56 50 ALA B C 1
ATOM 1494 O O . ALA B 1 50 ? -1.657 -16.328 -16.016 1 90.56 50 ALA B O 1
ATOM 1495 N N . ARG B 1 51 ? -0.416 -15.312 -14.516 1 86.25 51 ARG B N 1
ATOM 1496 C CA . ARG B 1 51 ? 0.417 -16.5 -14.344 1 86.25 51 ARG B CA 1
ATOM 1497 C C . ARG B 1 51 ? -0.39 -17.656 -13.758 1 86.25 51 ARG B C 1
ATOM 1499 O O . ARG B 1 51 ? -0.223 -18.797 -14.164 1 86.25 51 ARG B O 1
ATOM 1506 N N . PHE B 1 52 ? -1.219 -17.406 -12.844 1 86.12 52 PHE B N 1
ATOM 1507 C CA . PHE B 1 52 ? -2.076 -18.438 -12.266 1 86.12 52 PHE B CA 1
ATOM 1508 C C . PHE B 1 52 ? -3.039 -18.984 -13.312 1 86.12 52 PHE B C 1
ATOM 1510 O O . PHE B 1 52 ? -3.314 -20.188 -13.344 1 86.12 52 PHE B O 1
ATOM 1517 N N . GLY B 1 53 ? -3.52 -18.109 -14.102 1 84.88 53 GLY B N 1
ATOM 1518 C CA . GLY B 1 53 ? -4.363 -18.547 -15.203 1 84.88 53 GLY B CA 1
ATOM 1519 C C . GLY B 1 53 ? -3.66 -19.5 -16.156 1 84.88 53 GLY B C 1
ATOM 1520 O O . GLY B 1 53 ? -4.215 -20.531 -16.531 1 84.88 53 GLY B O 1
ATOM 1521 N N . GLU B 1 54 ? -2.506 -19.188 -16.531 1 84 54 GLU B N 1
ATOM 1522 C CA . GLU B 1 54 ? -1.698 -20.047 -17.391 1 84 54 GLU B CA 1
ATOM 1523 C C . GLU B 1 54 ? -1.44 -21.406 -16.734 1 84 54 GLU B C 1
ATOM 1525 O O . GLU B 1 54 ? -1.533 -22.438 -17.391 1 84 54 GLU B O 1
ATOM 1530 N N . ALA B 1 55 ? -1.147 -21.344 -15.516 1 82.25 55 ALA B N 1
ATOM 1531 C CA . ALA B 1 55 ? -0.882 -22.578 -14.773 1 82.25 55 ALA B CA 1
ATOM 1532 C C . ALA B 1 55 ? -2.123 -23.453 -14.711 1 82.25 55 ALA B C 1
ATOM 1534 O O . ALA B 1 55 ? -2.037 -24.672 -14.906 1 82.25 55 ALA B O 1
ATOM 1535 N N . ASN B 1 56 ? -3.172 -22.812 -14.406 1 82.69 56 ASN B N 1
ATOM 1536 C CA . ASN B 1 56 ? -4.422 -23.562 -14.344 1 82.69 56 ASN B CA 1
ATOM 1537 C C . ASN B 1 56 ? -4.758 -24.188 -15.688 1 82.69 56 ASN B C 1
ATOM 1539 O O . ASN B 1 56 ? -5.238 -25.328 -15.742 1 82.69 56 ASN B O 1
ATOM 1543 N N . GLN B 1 57 ? -4.465 -23.562 -16.719 1 83.75 57 GLN B N 1
ATOM 1544 C CA . GLN B 1 57 ? -4.742 -24.062 -18.062 1 83.75 57 GLN B CA 1
ATOM 1545 C C . GLN B 1 57 ? -3.842 -25.25 -18.391 1 83.75 57 GLN B C 1
ATOM 1547 O O . GLN B 1 57 ? -4.254 -26.172 -19.109 1 83.75 57 GLN B O 1
ATOM 1552 N N . ALA B 1 58 ? -2.654 -25.234 -17.891 1 81.75 58 ALA B N 1
ATOM 1553 C CA . ALA B 1 58 ? -1.702 -26.312 -18.156 1 81.75 58 ALA B CA 1
ATOM 1554 C C . ALA B 1 58 ? -2.098 -27.578 -17.406 1 81.75 58 ALA B C 1
ATOM 1556 O O . ALA B 1 58 ? -1.71 -28.688 -17.812 1 81.75 58 ALA B O 1
ATOM 1557 N N . LEU B 1 59 ? -2.797 -27.438 -16.375 1 85.19 59 LEU B N 1
ATOM 1558 C CA . LEU B 1 59 ? -3.236 -28.594 -15.586 1 85.19 59 LEU B CA 1
ATOM 1559 C C . LEU B 1 59 ? -4.555 -29.141 -16.125 1 85.19 59 LEU B C 1
ATOM 1561 O O . LEU B 1 59 ? -5.613 -28.906 -15.523 1 85.19 59 LEU B O 1
ATOM 1565 N N . SER B 1 60 ? -4.426 -29.891 -17.188 1 80.38 60 SER B N 1
ATOM 1566 C CA . SER B 1 60 ? -5.617 -30.5 -17.766 1 80.38 60 SER B CA 1
ATOM 1567 C C . SER B 1 60 ? -6.203 -31.562 -16.859 1 80.38 60 SER B C 1
ATOM 1569 O O . SER B 1 60 ? -5.5 -32.125 -16.016 1 80.38 60 SER B O 1
ATOM 1571 N N . ASP B 1 61 ? -7.516 -31.859 -17.094 1 83.19 61 ASP B N 1
ATOM 1572 C CA . ASP B 1 61 ? -8.18 -32.906 -16.312 1 83.19 61 ASP B CA 1
ATOM 1573 C C . ASP B 1 61 ? -7.523 -34.25 -16.547 1 83.19 61 ASP B C 1
ATOM 1575 O O . ASP B 1 61 ? -7.441 -35.062 -15.617 1 83.19 61 ASP B O 1
ATOM 1579 N N . GLU B 1 62 ? -7.008 -34.438 -17.719 1 79.88 62 GLU B N 1
ATOM 1580 C CA . GLU B 1 62 ? -6.348 -35.719 -18.047 1 79.88 62 GLU B CA 1
ATOM 1581 C C . GLU B 1 62 ? -5.062 -35.875 -17.25 1 79.88 62 GLU B C 1
ATOM 1583 O O . GLU B 1 62 ? -4.766 -36.969 -16.781 1 79.88 62 GLU B O 1
ATOM 1588 N N . LEU B 1 63 ? -4.355 -34.812 -17.141 1 78.94 63 LEU B N 1
ATOM 1589 C CA . LEU B 1 63 ? -3.107 -34.844 -16.391 1 78.94 63 LEU B CA 1
ATOM 1590 C C . LEU B 1 63 ? -3.375 -35.094 -14.906 1 78.94 63 LEU B C 1
ATOM 1592 O O . LEU B 1 63 ? -2.641 -35.844 -14.25 1 78.94 63 LEU B O 1
ATOM 1596 N N . ILE B 1 64 ? -4.43 -34.562 -14.398 1 83 64 ILE B N 1
ATOM 1597 C CA . ILE B 1 64 ? -4.754 -34.594 -12.977 1 83 64 ILE B CA 1
ATOM 1598 C C . ILE B 1 64 ? -5.238 -36 -12.586 1 83 64 ILE B C 1
ATOM 1600 O O . ILE B 1 64 ? -4.926 -36.469 -11.5 1 83 64 ILE B O 1
ATOM 1604 N N . LYS B 1 65 ? -6.023 -36.594 -13.5 1 83.06 65 LYS B N 1
ATOM 1605 C CA . LYS B 1 65 ? -6.547 -37.938 -13.227 1 83.06 65 LYS B CA 1
ATOM 1606 C C . LYS B 1 65 ? -5.422 -38.906 -12.914 1 83.06 65 LYS B C 1
ATOM 1608 O O . LYS B 1 65 ? -5.582 -39.812 -12.086 1 83.06 65 LYS B O 1
ATOM 1613 N N . GLY B 1 66 ? -4.246 -38.656 -13.438 1 74.88 66 GLY B N 1
ATOM 1614 C CA . GLY B 1 66 ? -3.166 -39.625 -13.281 1 74.88 66 GLY B CA 1
ATOM 1615 C C . GLY B 1 66 ? -2.213 -39.281 -12.156 1 74.88 66 GLY B C 1
ATOM 1616 O O . GLY B 1 66 ? -1.244 -40 -11.906 1 74.88 66 GLY B O 1
ATOM 1617 N N . SER B 1 67 ? -2.506 -38.219 -11.438 1 82.56 67 SER B N 1
ATOM 1618 C CA . SER B 1 67 ? -1.47 -37.812 -10.5 1 82.56 67 SER B CA 1
ATOM 1619 C C . SER B 1 67 ? -2.064 -37.031 -9.328 1 82.56 67 SER B C 1
ATOM 1621 O O . SER B 1 67 ? -2.43 -35.844 -9.477 1 82.56 67 SER B O 1
ATOM 1623 N N . PRO B 1 68 ? -2.119 -37.656 -8.109 1 84.38 68 PRO B N 1
ATOM 1624 C CA . PRO B 1 68 ? -2.586 -36.969 -6.914 1 84.38 68 PRO B CA 1
ATOM 1625 C C . PRO B 1 68 ? -1.79 -35.688 -6.629 1 84.38 68 PRO B C 1
ATOM 1627 O O . PRO B 1 68 ? -2.334 -34.719 -6.082 1 84.38 68 PRO B O 1
ATOM 1630 N N . GLU B 1 69 ? -0.583 -35.688 -7.055 1 82.5 69 GLU B N 1
ATOM 1631 C CA . GLU B 1 69 ? 0.269 -34.5 -6.867 1 82.5 69 GLU B CA 1
ATOM 1632 C C . GLU B 1 69 ? -0.24 -33.312 -7.672 1 82.5 69 GLU B C 1
ATOM 1634 O O . GLU B 1 69 ? -0.208 -32.188 -7.199 1 82.5 69 GLU B O 1
ATOM 1639 N N . LEU B 1 70 ? -0.758 -33.656 -8.812 1 86.12 70 LEU B N 1
ATOM 1640 C CA . LEU B 1 70 ? -1.23 -32.562 -9.688 1 86.12 70 LEU B CA 1
ATOM 1641 C C . LEU B 1 70 ? -2.58 -32.062 -9.211 1 86.12 70 LEU B C 1
ATOM 1643 O O . LEU B 1 70 ? -2.877 -30.859 -9.375 1 86.12 70 LEU B O 1
ATOM 1647 N N . LEU B 1 71 ? -3.307 -32.938 -8.609 1 87.06 71 LEU B N 1
ATOM 1648 C CA . LEU B 1 71 ? -4.555 -32.469 -8.008 1 87.06 71 LEU B CA 1
ATOM 1649 C C . LEU B 1 71 ? -4.285 -31.5 -6.855 1 87.06 71 LEU B C 1
ATOM 1651 O O . LEU B 1 71 ? -4.957 -30.484 -6.73 1 87.06 71 LEU B O 1
ATOM 1655 N N . ALA B 1 72 ? -3.326 -31.797 -6.082 1 85.12 72 ALA B N 1
ATOM 1656 C CA . ALA B 1 72 ? -2.93 -30.922 -4.977 1 85.12 72 ALA B CA 1
ATOM 1657 C C . ALA B 1 72 ? -2.418 -29.578 -5.492 1 85.12 72 ALA B C 1
ATOM 1659 O O . ALA B 1 72 ? -2.686 -28.531 -4.891 1 85.12 72 ALA B O 1
ATOM 1660 N N . LEU B 1 73 ? -1.72 -29.656 -6.539 1 86.38 73 LEU B N 1
ATOM 1661 C CA . LEU B 1 73 ? -1.203 -28.438 -7.156 1 86.38 73 LEU B CA 1
ATOM 1662 C C . LEU B 1 73 ? -2.344 -27.531 -7.609 1 86.38 73 LEU B C 1
ATOM 1664 O O . LEU B 1 73 ? -2.307 -26.328 -7.379 1 86.38 73 LEU B O 1
ATOM 1668 N N . ARG B 1 74 ? -3.295 -28.109 -8.234 1 87.38 74 ARG B N 1
ATOM 1669 C CA . ARG B 1 74 ? -4.445 -27.328 -8.695 1 87.38 74 ARG B CA 1
ATOM 1670 C C . ARG B 1 74 ? -5.152 -26.656 -7.523 1 87.38 74 ARG B C 1
ATOM 1672 O O . ARG B 1 74 ? -5.574 -25.5 -7.629 1 87.38 74 ARG B O 1
ATOM 1679 N N . THR B 1 75 ? -5.254 -27.375 -6.453 1 87.44 75 THR B N 1
ATOM 1680 C CA . THR B 1 75 ? -5.875 -26.844 -5.25 1 87.44 75 THR B CA 1
ATOM 1681 C C . THR B 1 75 ? -5.051 -25.688 -4.688 1 87.44 75 THR B C 1
ATOM 1683 O O . THR B 1 75 ? -5.602 -24.656 -4.309 1 87.44 75 THR B O 1
ATOM 1686 N N . ALA B 1 76 ? -3.799 -25.875 -4.648 1 85.31 76 ALA B N 1
ATOM 1687 C CA . ALA B 1 76 ? -2.898 -24.828 -4.164 1 85.31 76 ALA B CA 1
ATOM 1688 C C . ALA B 1 76 ? -3.008 -23.562 -5.02 1 85.31 76 ALA B C 1
ATOM 1690 O O . ALA B 1 76 ? -3.025 -22.453 -4.492 1 85.31 76 ALA B O 1
ATOM 1691 N N . LEU B 1 77 ? -3.117 -23.719 -6.281 1 87.56 77 LEU B N 1
ATOM 1692 C CA . LEU B 1 77 ? -3.219 -22.594 -7.203 1 87.56 77 LEU B CA 1
ATOM 1693 C C . LEU B 1 77 ? -4.535 -21.844 -7.008 1 87.56 77 LEU B C 1
ATOM 1695 O O . LEU B 1 77 ? -4.562 -20.609 -7.027 1 87.56 77 LEU B O 1
ATOM 1699 N N . ARG B 1 78 ? -5.57 -22.594 -6.785 1 86.75 78 ARG B N 1
ATOM 1700 C CA . ARG B 1 78 ? -6.867 -21.969 -6.531 1 86.75 78 ARG B CA 1
ATOM 1701 C C . ARG B 1 78 ? -6.836 -21.141 -5.25 1 86.75 78 ARG B C 1
ATOM 1703 O O . ARG B 1 78 ? -7.387 -20.047 -5.199 1 86.75 78 ARG B O 1
ATOM 1710 N N . SER B 1 79 ? -6.203 -21.688 -4.285 1 88.38 79 SER B N 1
ATOM 1711 C CA . SER B 1 79 ? -6.062 -20.984 -3.018 1 88.38 79 SER B CA 1
ATOM 1712 C C . SER B 1 79 ? -5.246 -19.703 -3.186 1 88.38 79 SER B C 1
ATOM 1714 O O . SER B 1 79 ? -5.543 -18.688 -2.561 1 88.38 79 SER B O 1
ATOM 1716 N N . ALA B 1 80 ? -4.25 -19.781 -3.988 1 88.44 80 ALA B N 1
ATOM 1717 C CA . ALA B 1 80 ? -3.412 -18.609 -4.258 1 88.44 80 ALA B CA 1
ATOM 1718 C C . ALA B 1 80 ? -4.219 -17.5 -4.922 1 88.44 80 ALA B C 1
ATOM 1720 O O . ALA B 1 80 ? -4.062 -16.328 -4.582 1 88.44 80 ALA B O 1
ATOM 1721 N N . VAL B 1 81 ? -5.062 -17.812 -5.828 1 90.56 81 VAL B N 1
ATOM 1722 C CA . VAL B 1 81 ? -5.906 -16.844 -6.504 1 90.56 81 VAL B CA 1
ATOM 1723 C C . VAL B 1 81 ? -6.82 -16.156 -5.492 1 90.56 81 VAL B C 1
ATOM 1725 O O . VAL B 1 81 ? -7.008 -14.938 -5.535 1 90.56 81 VAL B O 1
ATOM 1728 N N . THR B 1 82 ? -7.289 -16.922 -4.551 1 89.5 82 THR B N 1
ATOM 1729 C CA . THR B 1 82 ? -8.141 -16.375 -3.498 1 89.5 82 THR B CA 1
ATOM 1730 C C . THR B 1 82 ? -7.359 -15.414 -2.611 1 89.5 82 THR B C 1
ATOM 1732 O O . THR B 1 82 ? -7.887 -14.383 -2.186 1 89.5 82 THR B O 1
ATOM 1735 N N . GLU B 1 83 ? -6.125 -15.742 -2.447 1 88.69 83 GLU B N 1
ATOM 1736 C CA . GLU B 1 83 ? -5.273 -14.891 -1.614 1 88.69 83 GLU B CA 1
ATOM 1737 C C . GLU B 1 83 ? -5.039 -13.531 -2.266 1 88.69 83 GLU B C 1
ATOM 1739 O O . GLU B 1 83 ? -4.797 -12.539 -1.576 1 88.69 83 GLU B O 1
ATOM 1744 N N . LEU B 1 84 ? -5.203 -13.43 -3.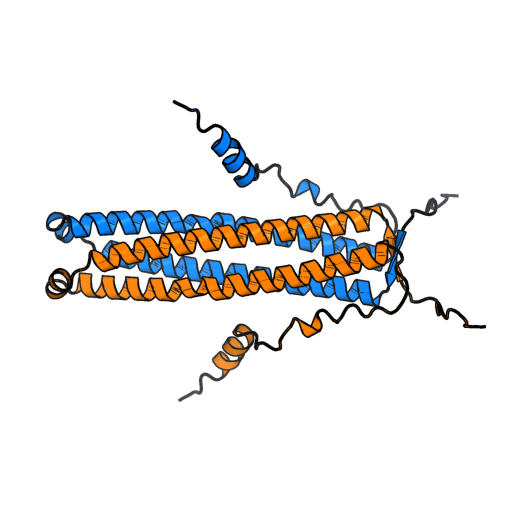518 1 90.81 84 LEU B N 1
ATOM 1745 C CA . LEU B 1 84 ? -4.992 -12.18 -4.23 1 90.81 84 LEU B CA 1
ATOM 1746 C C . LEU B 1 84 ? -6.078 -11.164 -3.885 1 90.81 84 LEU B C 1
ATOM 1748 O O . LEU B 1 84 ? -5.941 -9.977 -4.184 1 90.81 84 LEU B O 1
ATOM 1752 N N . GLN B 1 85 ? -7.008 -11.609 -3.168 1 90.25 85 GLN B N 1
ATOM 1753 C CA . GLN B 1 85 ? -8.086 -10.703 -2.771 1 90.25 85 GLN B CA 1
ATOM 1754 C C . GLN B 1 85 ? -7.586 -9.648 -1.793 1 90.25 85 GLN B C 1
ATOM 1756 O O . GLN B 1 85 ? -8.242 -8.625 -1.583 1 90.25 85 GLN B O 1
ATOM 1761 N N . PHE B 1 86 ? -6.461 -9.859 -1.243 1 92.56 86 PHE B N 1
ATOM 1762 C CA . PHE B 1 86 ? -5.891 -8.836 -0.383 1 92.56 86 PHE B CA 1
ATOM 1763 C C . PHE B 1 86 ? -5.789 -7.504 -1.122 1 92.56 86 PHE B C 1
ATOM 1765 O O . PHE B 1 86 ? -5.762 -6.441 -0.499 1 92.56 86 PHE B O 1
ATOM 1772 N N . GLN B 1 87 ? -5.68 -7.586 -2.4 1 92.75 87 GLN B N 1
ATOM 1773 C CA . GLN B 1 87 ? -5.551 -6.398 -3.238 1 92.75 87 GLN B CA 1
ATOM 1774 C C . GLN B 1 87 ? -6.73 -5.449 -3.033 1 92.75 87 GLN B C 1
ATOM 1776 O O . GLN B 1 87 ? -6.551 -4.23 -3 1 92.75 87 GLN B O 1
ATOM 1781 N N . ASP B 1 88 ? -7.898 -6.039 -2.934 1 94.38 88 ASP B N 1
ATOM 1782 C CA . ASP B 1 88 ? -9.062 -5.195 -2.707 1 94.38 88 ASP B CA 1
ATOM 1783 C C . ASP B 1 88 ? -8.945 -4.434 -1.39 1 94.38 88 ASP B C 1
ATOM 1785 O O . ASP B 1 88 ? -9.203 -3.229 -1.337 1 94.38 88 ASP B O 1
ATOM 1789 N N . MET B 1 89 ? -8.508 -5.105 -0.391 1 94.69 89 MET B N 1
ATOM 1790 C CA . MET B 1 89 ? -8.359 -4.504 0.929 1 94.69 89 MET B CA 1
ATOM 1791 C C . MET B 1 89 ? -7.234 -3.469 0.929 1 94.69 89 MET B C 1
ATOM 1793 O O . MET B 1 89 ? -7.363 -2.406 1.541 1 94.69 89 MET B O 1
ATOM 1797 N N . ALA B 1 90 ? -6.227 -3.848 0.246 1 97.38 90 ALA B N 1
ATOM 1798 C CA . ALA B 1 90 ? -5.113 -2.908 0.134 1 97.38 90 ALA B CA 1
ATOM 1799 C C . ALA B 1 90 ? -5.543 -1.637 -0.593 1 97.38 90 ALA B C 1
ATOM 1801 O O . ALA B 1 90 ? -5.227 -0.528 -0.155 1 97.38 90 ALA B O 1
ATOM 1802 N N . SER B 1 91 ? -6.262 -1.76 -1.654 1 97 91 SER B N 1
ATOM 1803 C CA . SER B 1 91 ? -6.746 -0.629 -2.439 1 97 91 SER B CA 1
ATOM 1804 C C . SER B 1 91 ? -7.672 0.261 -1.617 1 97 91 SER B C 1
ATOM 1806 O O . SER B 1 91 ? -7.621 1.488 -1.725 1 97 91 SER B O 1
ATOM 1808 N N . GLN B 1 92 ? -8.391 -0.393 -0.866 1 96.44 92 GLN B N 1
ATOM 1809 C CA . GLN B 1 92 ? -9.297 0.35 -0 1 96.44 92 GLN B CA 1
ATOM 1810 C C . GLN B 1 92 ? -8.531 1.182 1.021 1 96.44 92 GLN B C 1
ATOM 1812 O O . GLN B 1 92 ? -8.859 2.346 1.257 1 96.44 92 GLN B O 1
ATOM 1817 N N . LEU B 1 93 ? -7.582 0.561 1.61 1 96.81 93 LEU B N 1
ATOM 1818 C CA . LEU B 1 93 ? -6.762 1.271 2.586 1 96.81 93 LEU B CA 1
ATOM 1819 C C . LEU B 1 93 ? -6.027 2.438 1.933 1 96.81 93 LEU B C 1
ATOM 1821 O O . LEU B 1 93 ? -5.965 3.533 2.496 1 96.81 93 LEU B O 1
ATOM 1825 N N . ILE B 1 94 ? -5.52 2.207 0.815 1 98.31 94 ILE B N 1
ATOM 1826 C CA . ILE B 1 94 ? -4.801 3.254 0.097 1 98.31 94 ILE B CA 1
ATOM 1827 C C . ILE B 1 94 ? -5.758 4.398 -0.239 1 98.31 94 ILE B C 1
ATOM 1829 O O . ILE B 1 94 ? -5.414 5.57 -0.068 1 98.31 94 ILE B O 1
ATOM 1833 N N . TRP B 1 95 ? -6.953 4.129 -0.717 1 97.88 95 TRP B N 1
ATOM 1834 C CA . TRP B 1 95 ? -7.949 5.141 -1.049 1 97.88 95 TRP B CA 1
ATOM 1835 C C . TRP B 1 95 ? -8.328 5.961 0.181 1 97.88 95 TRP B C 1
ATOM 1837 O O . TRP B 1 95 ? -8.344 7.191 0.131 1 97.88 95 TRP B O 1
ATOM 1847 N N . HIS B 1 96 ? -8.602 5.273 1.229 1 97.75 96 HIS B N 1
ATOM 1848 C CA . HIS B 1 96 ? -8.977 5.949 2.467 1 97.75 96 HIS B CA 1
ATOM 1849 C C . HIS B 1 96 ? -7.863 6.871 2.949 1 97.75 96 HIS B C 1
ATOM 1851 O O . HIS B 1 96 ? -8.117 8.023 3.299 1 97.75 96 HIS B O 1
ATOM 1857 N N . THR B 1 97 ? -6.672 6.312 2.992 1 98.06 97 THR B N 1
ATOM 1858 C CA . THR B 1 97 ? -5.516 7.086 3.43 1 98.06 97 THR B CA 1
ATOM 1859 C C . THR B 1 97 ? -5.336 8.328 2.562 1 98.06 97 THR B C 1
ATOM 1861 O O . THR B 1 97 ? -5.078 9.414 3.076 1 98.06 97 THR B O 1
ATOM 1864 N N . THR B 1 98 ? -5.488 8.211 1.298 1 98.12 98 THR B N 1
ATOM 1865 C CA . THR B 1 98 ? -5.355 9.32 0.365 1 98.12 98 THR B CA 1
ATOM 1866 C C . THR B 1 98 ? -6.418 10.383 0.632 1 98.12 98 THR B C 1
ATOM 1868 O O . THR B 1 98 ? -6.121 11.578 0.63 1 98.12 98 THR B O 1
ATOM 1871 N N . LYS B 1 99 ? -7.594 9.984 0.89 1 98.25 99 LYS B N 1
ATOM 1872 C CA . LYS B 1 99 ? -8.688 10.914 1.174 1 98.25 99 LYS B CA 1
ATOM 1873 C C . LYS B 1 99 ? -8.406 11.711 2.443 1 98.25 99 LYS B C 1
ATOM 1875 O O . LYS B 1 99 ? -8.633 12.922 2.482 1 98.25 99 LYS B O 1
ATOM 1880 N N . VAL B 1 100 ? -8.008 10.992 3.42 1 97.88 100 VAL B N 1
ATOM 1881 C CA . VAL B 1 100 ? -7.684 11.656 4.68 1 97.88 100 VAL B CA 1
ATOM 1882 C C . VAL B 1 100 ? -6.594 12.703 4.449 1 97.88 100 VAL B C 1
ATOM 1884 O O . VAL B 1 100 ? -6.691 13.828 4.941 1 97.88 100 VAL B O 1
ATOM 1887 N N . LEU B 1 101 ? -5.605 12.344 3.729 1 97.88 101 LEU B N 1
ATOM 1888 C CA . LEU B 1 101 ? -4.492 13.242 3.457 1 97.88 101 LEU B CA 1
ATOM 1889 C C . LEU B 1 101 ? -4.953 14.445 2.645 1 97.88 101 LEU B C 1
ATOM 1891 O O . LEU B 1 101 ? -4.488 15.57 2.869 1 97.88 101 LEU B O 1
ATOM 1895 N N . GLN B 1 102 ? -5.812 14.242 1.726 1 97.25 102 GLN B N 1
ATOM 1896 C CA . GLN B 1 102 ? -6.387 15.344 0.964 1 97.25 102 GLN B CA 1
ATOM 1897 C C . GLN B 1 102 ? -7.125 16.312 1.879 1 97.25 102 GLN B C 1
ATOM 1899 O O . GLN B 1 102 ? -7.008 17.531 1.72 1 97.25 102 GLN B O 1
ATOM 1904 N N . GLY B 1 103 ? -7.84 15.742 2.773 1 96.62 103 GLY B N 1
ATOM 1905 C CA . GLY B 1 103 ? -8.508 16.578 3.76 1 96.62 103 GLY B CA 1
ATOM 1906 C C . GLY B 1 103 ? -7.543 17.422 4.574 1 96.62 103 GLY B C 1
ATOM 1907 O O . GLY B 1 103 ? -7.785 18.609 4.805 1 96.62 103 GLY B O 1
ATOM 1908 N N . CYS B 1 104 ? -6.48 16.812 4.992 1 95.88 104 CYS B N 1
ATOM 1909 C CA . CYS B 1 104 ? -5.453 17.531 5.746 1 95.88 104 CYS B CA 1
ATOM 1910 C C . CYS B 1 104 ? -4.863 18.672 4.922 1 95.88 104 CYS B C 1
ATOM 1912 O O . CYS B 1 104 ? -4.715 19.781 5.422 1 95.88 104 CYS B O 1
ATOM 1914 N N . ALA B 1 105 ? -4.535 18.344 3.721 1 95.12 105 ALA B N 1
ATOM 1915 C CA . ALA B 1 105 ? -3.939 19.344 2.838 1 95.12 105 ALA B CA 1
ATOM 1916 C C . ALA B 1 105 ? -4.887 20.531 2.627 1 95.12 105 ALA B C 1
ATOM 1918 O O . ALA B 1 105 ? -4.461 21.688 2.648 1 95.12 105 ALA B O 1
ATOM 1919 N N . PHE B 1 106 ? -6.098 20.25 2.459 1 94.56 106 PHE B N 1
ATOM 1920 C CA . PHE B 1 106 ? -7.102 21.281 2.23 1 94.56 106 PHE B CA 1
ATOM 1921 C C . PHE B 1 106 ? -7.25 22.172 3.457 1 94.56 106 PHE B C 1
ATOM 1923 O O . PHE B 1 106 ? -7.297 23.406 3.336 1 94.56 106 PHE B O 1
ATOM 1930 N N . ARG B 1 107 ? -7.332 21.547 4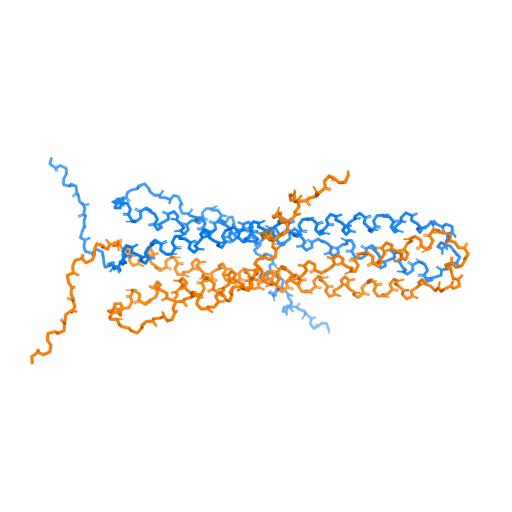.594 1 92.38 107 ARG B N 1
ATOM 1931 C CA . ARG B 1 107 ? -7.48 22.297 5.836 1 92.38 107 ARG B CA 1
ATOM 1932 C C . ARG B 1 107 ? -6.289 23.219 6.062 1 92.38 107 ARG B C 1
ATOM 1934 O O . ARG B 1 107 ? -6.457 24.375 6.445 1 92.38 107 ARG B O 1
ATOM 1941 N N . LEU B 1 108 ? -5.184 22.672 5.855 1 91.19 108 LEU B N 1
ATOM 1942 C CA . LEU B 1 108 ? -3.979 23.469 6.023 1 91.19 108 LEU B CA 1
ATOM 1943 C C . LEU B 1 108 ? -3.967 24.641 5.047 1 91.19 108 LEU B C 1
ATOM 1945 O O . LEU B 1 108 ? -3.639 25.766 5.426 1 91.19 108 LEU B O 1
ATOM 1949 N N . ALA B 1 109 ? -4.316 24.391 3.824 1 91.12 109 ALA B N 1
ATOM 1950 C CA . ALA B 1 109 ? -4.348 25.438 2.803 1 91.12 109 ALA B CA 1
ATOM 1951 C C . ALA B 1 109 ? -5.375 26.516 3.148 1 91.12 109 ALA B C 1
ATOM 1953 O O . ALA B 1 109 ? -5.117 27.703 2.975 1 91.12 109 ALA B O 1
ATOM 1954 N N . SER B 1 110 ? -6.5 26.078 3.58 1 89.88 110 SER B N 1
ATOM 1955 C CA . SER B 1 110 ? -7.566 27 3.941 1 89.88 110 SER B CA 1
ATOM 1956 C C . SER B 1 110 ? -7.125 27.953 5.059 1 89.88 110 SER B C 1
ATOM 1958 O O . SER B 1 110 ? -7.426 29.141 5.023 1 89.88 110 SER B O 1
ATOM 1960 N N . GLU B 1 111 ? -6.379 27.391 5.996 1 85.12 111 GLU B N 1
ATOM 1961 C CA . GLU B 1 111 ? -5.91 28.219 7.109 1 85.12 111 GLU B CA 1
ATOM 1962 C C . GLU B 1 111 ? -4.801 29.156 6.668 1 85.12 111 GLU B C 1
ATOM 1964 O O . GLU B 1 111 ? -4.715 30.297 7.148 1 85.12 111 GLU B O 1
ATOM 1969 N N . ALA B 1 112 ? -4.02 28.734 5.855 1 84.06 112 ALA B N 1
ATOM 1970 C CA . ALA B 1 112 ? -2.93 29.562 5.348 1 84.06 112 ALA B CA 1
ATOM 1971 C C . ALA B 1 112 ? -3.467 30.734 4.531 1 84.06 112 ALA B C 1
ATOM 1973 O O . ALA B 1 112 ? -2.873 31.812 4.523 1 84.06 112 ALA B O 1
ATOM 1974 N N . MET B 1 113 ? -4.48 30.594 3.822 1 81.69 113 MET B N 1
ATOM 1975 C CA . MET B 1 113 ? -5.043 31.641 2.969 1 81.69 113 MET B CA 1
ATOM 1976 C C . MET B 1 113 ? -5.934 32.562 3.775 1 81.69 113 MET B C 1
ATOM 1978 O O . MET B 1 113 ? -6.383 33.594 3.266 1 81.69 113 MET B O 1
ATOM 1982 N N . GLY B 1 114 ? -5.895 32.5 5.18 1 72.31 114 GLY B N 1
ATOM 1983 C CA . GLY B 1 114 ? -6.68 33.375 6.023 1 72.31 114 GLY B CA 1
ATOM 1984 C C . GLY B 1 114 ? -8.18 33.188 5.875 1 72.31 114 GLY B C 1
ATOM 1985 O O . GLY B 1 114 ? -8.961 34.094 6.094 1 72.31 114 GLY B O 1
ATOM 1986 N N . SER B 1 115 ? -8.477 32.281 5.012 1 54.91 115 SER B N 1
ATOM 1987 C CA . SER B 1 115 ? -9.922 32.156 4.805 1 54.91 115 SER B CA 1
ATOM 1988 C C . SER B 1 115 ? -10.656 32 6.129 1 54.91 115 SER B C 1
ATOM 1990 O O . SER B 1 115 ? -10.359 31.094 6.906 1 54.91 115 SER B O 1
ATOM 1992 N N . GLU B 1 116 ? -10.953 33.125 6.875 1 44.62 116 GLU B N 1
ATOM 1993 C CA . GLU B 1 116 ? -11.867 33.188 8.008 1 44.62 116 GLU B CA 1
ATOM 1994 C C . GLU B 1 116 ? -12.852 32.031 8 1 44.62 116 GLU B C 1
ATOM 1996 O O . GLU B 1 116 ? -12.93 31.266 8.969 1 44.62 116 GLU B O 1
ATOM 2001 N N . GLU B 1 117 ? -14.281 32.594 7.836 1 38.88 117 GLU B N 1
ATOM 2002 C CA . GLU B 1 117 ? -15.609 32.094 8.195 1 38.88 117 GLU B CA 1
ATOM 2003 C C . GLU B 1 117 ? -15.805 30.656 7.746 1 38.88 117 GLU B C 1
ATOM 2005 O O . GLU B 1 117 ? -15 30.125 6.977 1 38.88 117 GLU B O 1
ATOM 2010 N N . GLY B 1 118 ? -17.25 30.344 7.352 1 35.44 118 GLY B N 1
ATOM 2011 C CA . GLY B 1 118 ? -18.438 29.516 7.336 1 35.44 118 GLY B CA 1
ATOM 2012 C C . GLY B 1 118 ? -18.344 28.359 6.348 1 35.44 118 GLY B C 1
ATOM 2013 O O . GLY B 1 118 ? -19.359 27.703 6.07 1 35.44 118 GLY B O 1
ATOM 2014 N N . GLU B 1 119 ? -17.672 28.594 5.23 1 37.84 119 GLU B N 1
ATOM 2015 C CA . GLU B 1 119 ? -18.125 27.469 4.41 1 37.84 119 GLU B CA 1
ATOM 2016 C C . GLU B 1 119 ? -17.594 26.141 4.961 1 37.84 119 GLU B C 1
ATOM 2018 O O . GLU B 1 119 ? -16.391 25.922 5.031 1 37.84 119 GLU B O 1
ATOM 2023 N N . GLU B 1 120 ? -18.328 25.672 5.922 1 38.75 120 GLU B N 1
ATOM 2024 C CA . GLU B 1 120 ? -18.328 24.328 6.492 1 38.75 120 GLU B CA 1
ATOM 2025 C C . GLU B 1 120 ? -17.625 23.328 5.574 1 38.75 120 GLU B C 1
ATOM 2027 O O . GLU B 1 120 ? -18.109 23.031 4.488 1 38.75 120 GLU B O 1
ATOM 2032 N N . ALA B 1 121 ? -16.438 23.484 5.367 1 39.28 121 ALA B N 1
ATOM 2033 C CA . ALA B 1 121 ? -15.922 22.312 4.684 1 39.28 121 ALA B CA 1
ATOM 2034 C C . ALA B 1 121 ? -16.609 21.047 5.176 1 39.28 121 ALA B C 1
ATOM 2036 O O . ALA B 1 121 ? -16.719 20.812 6.383 1 39.28 121 ALA B O 1
ATOM 2037 N N . ALA B 1 122 ? -17.609 20.578 4.523 1 36 122 ALA B N 1
ATOM 2038 C CA . ALA B 1 122 ? -18.281 19.312 4.855 1 36 122 ALA B CA 1
ATOM 2039 C C . ALA B 1 122 ? -17.328 18.359 5.555 1 36 122 ALA B C 1
ATOM 2041 O O . ALA B 1 122 ? -16.203 18.141 5.086 1 36 122 ALA B O 1
ATOM 2042 N N . PRO B 1 123 ? -17.453 18.141 6.879 1 35.28 123 PRO B N 1
ATOM 2043 C CA . PRO B 1 123 ? -16.688 17.156 7.652 1 35.28 123 PRO B CA 1
ATOM 2044 C C . PRO B 1 123 ? -16.219 15.977 6.805 1 35.28 123 PRO B C 1
ATOM 2046 O O . PRO B 1 123 ? -16.953 15.539 5.91 1 35.28 123 PRO B O 1
ATOM 2049 N N . PHE B 1 124 ? -14.984 15.961 6.48 1 37.81 124 PHE B N 1
ATOM 2050 C CA . PHE B 1 124 ? -14.406 14.703 6.016 1 37.81 124 PHE B CA 1
ATOM 2051 C C . PHE B 1 124 ? -15.133 13.516 6.633 1 37.81 124 PHE B C 1
ATOM 2053 O O . PHE B 1 124 ? -14.875 12.367 6.262 1 37.81 124 PHE B O 1
ATOM 2060 N N . ALA B 1 125 ? -15.852 13.758 7.762 1 36.47 125 ALA B N 1
ATOM 2061 C CA . ALA B 1 125 ? -16.672 12.703 8.352 1 36.47 125 ALA B CA 1
ATOM 2062 C C . ALA B 1 125 ? -17.641 12.117 7.328 1 36.47 125 ALA B C 1
ATOM 2064 O O . ALA B 1 125 ? -18.141 11.008 7.508 1 36.47 125 ALA B O 1
ATOM 2065 N N . GLU B 1 126 ? -18.25 12.906 6.484 1 36.19 126 GLU B N 1
ATOM 2066 C CA . GLU B 1 126 ? -19.203 12.266 5.594 1 36.19 126 GLU B CA 1
ATOM 2067 C C . GLU B 1 126 ? -18.531 11.25 4.68 1 36.19 126 GLU B C 1
ATOM 2069 O O . GLU B 1 126 ? -19.203 10.516 3.949 1 36.19 126 GLU B O 1
ATOM 2074 N N . MET B 1 127 ? -17.359 11.477 4.34 1 36.19 127 MET B N 1
ATOM 2075 C CA . MET B 1 127 ? -16.781 10.5 3.432 1 36.19 127 MET B CA 1
ATOM 2076 C C . MET B 1 127 ? -16.516 9.18 4.148 1 36.19 127 MET B C 1
ATOM 2078 O O . MET B 1 127 ? -16.062 8.211 3.537 1 36.19 127 MET B O 1
ATOM 2082 N N . ALA B 1 128 ? -16.359 9.227 5.531 1 31.45 128 ALA B N 1
ATOM 2083 C CA . ALA B 1 128 ? -16.312 7.883 6.102 1 31.45 128 ALA B CA 1
ATOM 2084 C C . ALA B 1 128 ? -17.641 7.16 5.926 1 31.45 128 ALA B C 1
ATOM 2086 O O . ALA B 1 128 ? -18.625 7.48 6.598 1 31.45 128 ALA B O 1
ATOM 2087 N N . PRO B 1 129 ? -18.094 6.988 4.824 1 32.84 129 PRO B N 1
ATOM 2088 C CA . PRO B 1 129 ? -19.203 6.066 5.117 1 32.84 129 PRO B CA 1
ATOM 2089 C C . PRO B 1 129 ? -18.859 5.094 6.246 1 32.84 129 PRO B C 1
ATOM 2091 O O . PRO B 1 129 ? -17.688 4.816 6.5 1 32.84 129 PRO B O 1
ATOM 2094 N N . ASP B 1 130 ? -19.625 4.984 7.301 1 32.88 130 ASP B N 1
ATOM 2095 C CA . ASP B 1 130 ? -19.641 3.863 8.234 1 32.88 130 ASP B CA 1
ATOM 2096 C C . ASP B 1 130 ? -19.203 2.572 7.547 1 32.88 130 ASP B C 1
ATOM 2098 O O . ASP B 1 130 ? -20 1.658 7.359 1 32.88 130 ASP B O 1
ATOM 2102 N N . ARG B 1 131 ? -18.625 2.559 6.449 1 34.41 131 ARG B N 1
ATOM 2103 C CA . ARG B 1 131 ? -18.469 1.14 6.145 1 34.41 131 ARG B CA 1
ATOM 2104 C C . ARG B 1 131 ? -17.672 0.431 7.234 1 34.41 131 ARG B C 1
ATOM 2106 O O . ARG B 1 131 ? -16.641 0.931 7.68 1 34.41 131 ARG B O 1
ATOM 2113 N N . PRO B 1 132 ? -18.219 -0.504 7.992 1 31.89 132 PRO B N 1
ATOM 2114 C CA . PRO B 1 132 ? -17.594 -1.361 9 1 31.89 132 PRO B CA 1
ATOM 2115 C C . PRO B 1 132 ? -16.188 -1.794 8.617 1 31.89 132 PRO B C 1
ATOM 2117 O O . PRO B 1 132 ? -15.922 -2.084 7.449 1 31.89 132 PRO B O 1
ATOM 2120 N N . ASN B 1 133 ? -15.156 -1.026 9 1 34.03 133 ASN B N 1
ATOM 2121 C CA . ASN B 1 133 ? -13.805 -1.58 8.938 1 34.03 133 ASN B CA 1
ATOM 2122 C C . ASN B 1 133 ? -13.82 -3.105 9.008 1 34.03 133 ASN B C 1
ATOM 2124 O O . ASN B 1 133 ? -14.227 -3.68 10.016 1 34.03 133 ASN B O 1
ATOM 2128 N N . PRO B 1 134 ? -13.906 -3.74 8.086 1 33.19 134 PRO B N 1
ATOM 2129 C CA . PRO B 1 134 ? -13.945 -5.203 8.18 1 33.19 134 PRO B CA 1
ATOM 2130 C C . PRO B 1 134 ? -12.922 -5.762 9.164 1 33.19 134 PRO B C 1
ATOM 2132 O O . PRO B 1 134 ? -13.133 -6.832 9.742 1 33.19 134 PRO B O 1
ATOM 2135 N N . VAL B 1 135 ? -11.789 -5.047 9.352 1 36.5 135 VAL B N 1
ATOM 2136 C CA . VAL B 1 135 ? -10.805 -5.633 10.25 1 36.5 135 VAL B CA 1
ATOM 2137 C C . VAL B 1 135 ? -11.242 -5.441 11.703 1 36.5 135 VAL B C 1
ATOM 2139 O O . VAL B 1 135 ? -10.859 -6.219 12.578 1 36.5 135 VAL B O 1
ATOM 2142 N N . THR B 1 136 ? -11.891 -4.379 12.07 1 33.22 136 THR B N 1
ATOM 2143 C CA . THR B 1 136 ? -12.422 -4.383 13.43 1 33.22 136 THR B CA 1
ATOM 2144 C C . THR B 1 136 ? -13.469 -5.48 13.594 1 33.22 136 THR B C 1
ATOM 2146 O O . THR B 1 136 ? -13.602 -6.062 14.672 1 33.22 136 THR B O 1
ATOM 2149 N N . GLN B 1 137 ? -14.156 -5.805 12.547 1 35.78 137 GLN B N 1
ATOM 2150 C CA . GLN B 1 137 ? -15.125 -6.879 12.75 1 35.78 137 GLN B CA 1
ATOM 2151 C C . GLN B 1 137 ? -14.422 -8.227 12.867 1 35.78 137 GLN B C 1
ATOM 2153 O O . GLN B 1 137 ? -14.836 -9.086 13.656 1 35.78 137 GLN B O 1
ATOM 2158 N N . SER B 1 138 ? -13.367 -8.469 12.156 1 35.25 138 SER B N 1
ATOM 2159 C CA . SER B 1 138 ? -12.773 -9.797 12.273 1 35.25 138 SER B CA 1
ATOM 2160 C C . SER B 1 138 ? -12.055 -9.961 13.602 1 35.25 138 SER B C 1
ATOM 2162 O O . SER B 1 138 ? -11.906 -11.086 14.102 1 35.25 138 SER B O 1
ATOM 2164 N N . GLU B 1 139 ? -11.383 -8.93 14.18 1 35.09 139 GLU B N 1
ATOM 2165 C CA . GLU B 1 139 ? -10.844 -9.125 15.523 1 35.09 139 GLU B CA 1
ATOM 2166 C C . GLU B 1 139 ? -11.969 -9.242 16.547 1 35.09 139 GLU B C 1
ATOM 2168 O O . GLU B 1 139 ? -11.844 -9.984 17.531 1 35.09 139 GLU B O 1
ATOM 2173 N N . MET B 1 140 ? -12.977 -8.453 16.359 1 32.09 140 MET B N 1
ATOM 2174 C CA . MET B 1 140 ? -14.047 -8.68 17.328 1 32.09 140 MET B CA 1
ATOM 2175 C C . MET B 1 140 ? -14.625 -10.086 17.172 1 32.09 140 MET B C 1
ATOM 2177 O O . MET B 1 140 ? -14.977 -10.727 18.172 1 32.09 140 MET B O 1
ATOM 2181 N N . ASP B 1 141 ? -14.805 -10.508 15.93 1 34.72 141 ASP B N 1
ATOM 2182 C CA . ASP B 1 141 ? -15.461 -11.805 15.82 1 34.72 141 ASP B CA 1
ATOM 2183 C C . ASP B 1 141 ? -14.492 -12.945 16.125 1 34.72 141 ASP B C 1
ATOM 2185 O O . ASP B 1 141 ? -14.891 -14.109 16.203 1 34.72 141 ASP B O 1
ATOM 2189 N N . ALA B 1 142 ? -13.188 -12.789 16.031 1 36 142 ALA B N 1
ATOM 2190 C CA . ALA B 1 142 ? -12.328 -13.891 16.438 1 36 142 ALA B CA 1
ATOM 2191 C C . ALA B 1 142 ? -12.477 -14.188 17.938 1 36 142 ALA B C 1
ATOM 2193 O O . ALA B 1 142 ? -12.016 -15.219 18.422 1 36 142 ALA B O 1
ATOM 2194 N N . GLY B 1 143 ? -12.781 -13.07 18.625 1 33 143 GLY B N 1
ATOM 2195 C CA . GLY B 1 143 ? -13.039 -13.438 20.016 1 33 143 GLY B CA 1
ATOM 2196 C C . GLY B 1 143 ? -14.148 -14.453 20.172 1 33 143 GLY B C 1
ATOM 2197 O O . GLY B 1 143 ? -14.297 -15.062 21.234 1 33 143 GLY B O 1
ATOM 2198 N N . SER B 1 144 ? -15.227 -14.281 19.422 1 31.62 144 SER B N 1
ATOM 2199 C CA . SER B 1 144 ? -16.297 -15.18 19.844 1 31.62 144 SER B CA 1
ATOM 2200 C C . SER B 1 144 ? -16.094 -16.578 19.281 1 31.62 144 SER B C 1
ATOM 2202 O O . SER B 1 144 ? -16.875 -17.031 18.422 1 31.62 144 SER B O 1
ATOM 2204 N N . ILE B 1 145 ? -14.883 -17.016 18.875 1 35.31 145 ILE B N 1
ATOM 2205 C CA . ILE B 1 145 ? -14.844 -18.469 18.734 1 35.31 145 ILE B CA 1
ATOM 2206 C C . ILE B 1 145 ? -15.547 -19.109 19.922 1 35.31 145 ILE B C 1
ATOM 2208 O O . ILE B 1 145 ? -15.133 -18.938 21.078 1 35.31 145 ILE B O 1
ATOM 2212 N N . ASP B 1 146 ? -16.766 -19.156 19.906 1 30.59 146 ASP B N 1
ATOM 2213 C CA . ASP B 1 146 ? -17.562 -19.984 20.797 1 30.59 146 ASP B CA 1
ATOM 2214 C C . ASP B 1 146 ? -16.938 -21.359 20.969 1 30.59 146 ASP B C 1
ATOM 2216 O O . ASP B 1 146 ? -16.5 -21.984 19.984 1 30.59 146 ASP B O 1
ATOM 2220 N N . LEU B 1 147 ? -16.375 -21.625 22.094 1 30.83 147 LEU B N 1
ATOM 2221 C CA . LEU B 1 147 ? -16.203 -22.906 22.766 1 30.83 147 LEU B CA 1
ATOM 2222 C C . LEU B 1 147 ? -17.359 -23.844 22.453 1 30.83 147 LEU B C 1
ATOM 2224 O O . LEU B 1 147 ? -18.516 -23.562 22.812 1 30.83 147 LEU B O 1
ATOM 2228 N N . PHE B 1 148 ? -17.438 -24.375 21.281 1 25.19 148 PHE B N 1
ATOM 2229 C CA . PHE B 1 148 ? -18.203 -25.609 21.359 1 25.19 148 PHE B CA 1
ATOM 2230 C C . PHE B 1 148 ? -17.516 -26.625 22.25 1 25.19 148 PHE B C 1
ATOM 2232 O O . PHE B 1 148 ? -16.297 -26.609 22.391 1 25.19 148 PHE B O 1
#

Foldseek 3Di:
DPPPCLPDDPPDDDDDPVRLVVLLVVLVVVLVVLVVVLVVLVVVLVVLVVVLVVVLVVLDPVNCVVDVVSVVVNVVSVVVNVVSCVSVVSVVVSVLVSLVSVVVSVVSVCVVVVVDDDPPPPPPVVVPPPPPPVVVVVVVVVVPPPPD/DPPPCLPDDPPDDDDDPVRLVVLLVVLVVVLVVLVVVLVVLVVVLVVLVVVLVVVLVVLDPVNCVVDVVSVVVNVVSVVVNVVSCVSVVSVVVSVVVSLVSVVVSVVSVCVVVVVRDDPPPPPPVVVPPPPPPVVVVVVVVVVPPPDD

Secondary structure (DSSP, 8-state):
-------S---EEEEEHHHHHHHHHHHHHHHHHHHHHHHHHHHHHHHHHHHHHHHHHHS-HHHHHT-HHHHHHHHHHHHHHHHTTHHHHHHHHHHHHHH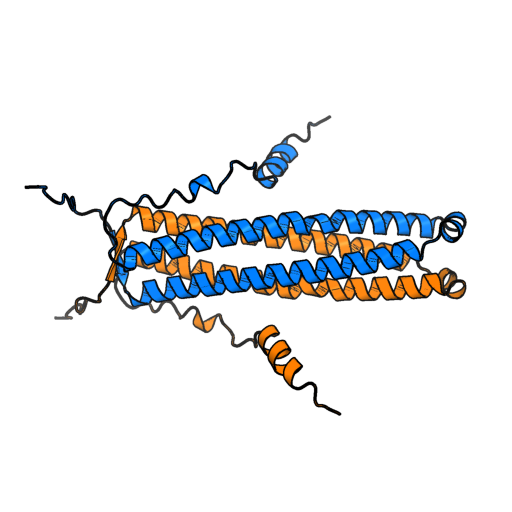HHHHHHHHHHHHHTT--S------GGGGS-----HHHHHHHHHTT----/-------S---EEEEEHHHHHHHHHHHHHHHHHHHHHHHHHHHHHHHHHHHHHHHHHHS-HHHHHT-HHHHHHHHHHHHHHHHTTHHHHHHHHHHHHHHHHHHHHHHHHHHHTT--S------GGGGS-----HHHHHHHHHTT----

Sequence (296 aa):
MQSTLTGPDEPGVQLPVMVAAELQDSLLVVMRDLHRLEGLLSHATDNLLARFGEANQALSDELIKGSPELLALRTALRSAVTELQFQDMASQLIWHTTKVLQGCAFRLASEAMGSEEGEEAAPFAEMAPDRPNPVTQSEMDAGSIDLFMQSTLTGPDEPGVQLPVMVAAELQDSLLVVMRDLHRLEGLLSHATDNLLARFGEANQALSDELIKGSPELLALRTALRSAVTELQFQDMASQLIWHTTKVLQGCAFRLASEAMGSEEGEEAAPFAEMAPDRPNPVTQSEMDAGSIDLF

Solvent-accessible surface area (backbone atoms only — not comparable to full-atom values): 16678 Å² total; per-residue (Å²): 130,80,73,77,70,78,61,83,84,65,68,49,28,60,34,46,51,68,57,52,50,49,44,48,50,48,51,51,52,38,48,49,47,50,51,51,44,51,52,52,50,52,52,44,50,52,52,44,51,51,38,50,51,53,38,54,65,46,60,39,72,72,60,32,75,75,26,72,48,47,46,50,32,54,51,37,51,55,51,43,59,59,51,55,50,53,52,60,57,45,51,48,48,50,52,52,40,44,50,52,49,51,51,45,47,49,54,52,50,42,35,60,68,60,58,74,88,69,82,66,67,73,58,71,63,69,72,52,57,82,60,75,56,62,65,63,50,52,59,58,52,59,62,61,62,68,84,121,131,81,71,76,69,78,61,86,83,66,68,49,28,61,34,45,50,67,56,52,51,51,45,47,49,48,51,52,52,38,48,48,47,49,51,50,44,51,52,52,52,50,51,44,49,52,51,42,51,52,37,49,50,54,37,54,65,48,60,38,71,72,60,31,74,76,28,75,47,48,46,52,31,53,51,38,53,53,52,43,60,59,51,56,52,53,51,60,56,46,50,47,46,49,50,52,40,45,51,52,49,50,50,44,48,48,54,52,51,42,37,60,69,60,62,72,87,75,77,66,68,71,58,72,63,70,71,51,58,81,62,76,55,62,65,63,48,51,60,56,52,60,64,62,62,67,82,120

Organism: Paracidovorax avenae (strain ATCC 19860 / DSM 7227 / CCUG 15838 / JCM 20985 / LMG 2117 / NCPPB 1011) (NCBI:txid643561)

pLDDT: mean 74.45, std 25.54, range [24.66, 98.31]